Protein AF-A0A2P6V3K9-F1 (afdb_monomer_lite)

Structure (mmCIF, N/CA/C/O backbone):
data_AF-A0A2P6V3K9-F1
#
_entry.id   AF-A0A2P6V3K9-F1
#
loop_
_atom_site.group_PDB
_atom_site.id
_atom_site.type_symbol
_atom_site.label_atom_id
_atom_site.label_alt_id
_atom_site.label_comp_id
_atom_site.label_asym_id
_atom_site.label_entity_id
_atom_site.label_seq_id
_atom_site.pdbx_PDB_ins_code
_atom_site.Cartn_x
_atom_site.Cartn_y
_atom_site.Cartn_z
_atom_site.occupancy
_atom_site.B_iso_or_equiv
_atom_site.auth_seq_id
_atom_site.auth_comp_id
_atom_site.auth_asym_id
_atom_site.auth_atom_id
_atom_site.pdbx_PDB_model_num
ATOM 1 N N . MET A 1 1 ? 4.636 -17.738 9.950 1.00 46.56 1 MET A N 1
ATOM 2 C CA . MET A 1 1 ? 3.431 -16.894 9.805 1.00 46.56 1 MET A CA 1
ATOM 3 C C . MET A 1 1 ? 3.893 -15.614 9.129 1.00 46.56 1 MET A C 1
ATOM 5 O O . MET A 1 1 ? 4.811 -14.999 9.653 1.00 46.56 1 MET A O 1
ATOM 9 N N . HIS A 1 2 ? 3.397 -15.303 7.930 1.00 56.25 2 HIS A N 1
ATOM 10 C CA . HIS A 1 2 ? 3.803 -14.101 7.196 1.00 56.25 2 HIS A CA 1
ATOM 11 C C . HIS A 1 2 ? 3.177 -12.887 7.886 1.00 56.25 2 HIS A C 1
ATOM 13 O O . HIS A 1 2 ? 1.958 -12.844 8.041 1.00 56.25 2 HIS A O 1
ATOM 19 N N . ASP A 1 3 ? 3.992 -11.943 8.347 1.00 71.62 3 ASP A N 1
ATOM 20 C CA . ASP A 1 3 ? 3.478 -10.700 8.912 1.00 71.62 3 ASP A CA 1
ATOM 21 C C . ASP A 1 3 ? 2.987 -9.816 7.756 1.00 71.62 3 ASP A C 1
ATOM 23 O O . ASP A 1 3 ? 3.765 -9.538 6.840 1.00 71.62 3 ASP A O 1
ATOM 27 N N . PRO A 1 4 ? 1.702 -9.431 7.715 1.00 67.69 4 PRO A N 1
ATOM 28 C CA . PRO A 1 4 ? 1.143 -8.734 6.567 1.00 67.69 4 PRO A CA 1
ATOM 29 C C . PRO A 1 4 ? 1.695 -7.316 6.402 1.00 67.69 4 PRO A C 1
ATOM 31 O O . PRO A 1 4 ? 1.508 -6.757 5.324 1.00 67.69 4 PRO A O 1
ATOM 34 N N . LEU A 1 5 ? 2.321 -6.726 7.430 1.00 72.81 5 LEU A N 1
ATOM 35 C CA . LEU A 1 5 ? 2.837 -5.356 7.396 1.00 72.81 5 LEU A CA 1
ATOM 36 C C . LEU A 1 5 ? 4.259 -5.257 6.839 1.00 72.81 5 LEU A C 1
ATOM 38 O O . LEU A 1 5 ? 4.626 -4.204 6.324 1.00 72.81 5 LEU A O 1
ATOM 42 N N . LEU A 1 6 ? 5.055 -6.324 6.909 1.00 78.50 6 LEU A N 1
ATOM 43 C CA . LEU A 1 6 ? 6.432 -6.291 6.415 1.00 78.50 6 LEU A CA 1
ATOM 44 C C . LEU A 1 6 ? 6.480 -6.057 4.904 1.00 78.50 6 LEU A C 1
ATOM 46 O O . LEU A 1 6 ? 5.718 -6.652 4.145 1.00 78.50 6 LEU A O 1
ATOM 50 N N . GLY A 1 7 ? 7.379 -5.170 4.481 1.00 65.44 7 GLY A N 1
ATOM 51 C CA . GLY A 1 7 ? 7.526 -4.737 3.094 1.00 65.44 7 GLY A CA 1
ATOM 52 C C . GLY A 1 7 ? 6.522 -3.668 2.651 1.00 65.44 7 GLY A C 1
ATOM 53 O O . GLY A 1 7 ? 6.633 -3.175 1.532 1.00 65.44 7 GLY A O 1
ATOM 54 N N . ARG A 1 8 ? 5.561 -3.260 3.495 1.00 71.06 8 ARG A N 1
ATOM 55 C CA . ARG A 1 8 ? 4.615 -2.195 3.126 1.00 71.06 8 ARG A CA 1
ATOM 56 C C . ARG A 1 8 ? 5.274 -0.826 3.175 1.00 71.06 8 ARG A C 1
ATOM 58 O O . ARG A 1 8 ? 5.954 -0.498 4.147 1.00 71.06 8 ARG A O 1
ATOM 65 N N . ARG A 1 9 ? 4.985 0.008 2.175 1.00 76.25 9 ARG A N 1
ATOM 66 C CA . ARG A 1 9 ? 5.212 1.453 2.273 1.00 76.25 9 ARG A CA 1
ATOM 67 C C . ARG A 1 9 ? 4.025 2.165 2.902 1.00 76.25 9 ARG A C 1
ATOM 69 O O . ARG A 1 9 ? 2.872 1.866 2.608 1.00 76.25 9 ARG A O 1
ATOM 76 N N . ILE A 1 10 ? 4.329 3.125 3.752 1.00 81.25 10 ILE A N 1
ATOM 77 C CA . ILE A 1 10 ? 3.367 3.988 4.418 1.00 81.25 10 ILE A CA 1
ATOM 78 C C . ILE A 1 10 ? 3.834 5.435 4.295 1.00 81.25 10 ILE A C 1
ATOM 80 O O . ILE A 1 10 ? 4.981 5.705 3.954 1.00 81.25 10 ILE A O 1
ATOM 84 N N . GLU A 1 11 ? 2.946 6.366 4.586 1.00 83.94 11 GLU A N 1
ATOM 85 C CA . GLU A 1 11 ? 3.279 7.752 4.862 1.00 83.94 11 GLU A CA 1
ATOM 86 C C . GLU A 1 11 ? 2.962 8.027 6.328 1.00 83.94 11 GLU A C 1
ATOM 88 O O . GLU A 1 11 ? 1.895 7.642 6.803 1.00 83.94 11 GLU A O 1
ATOM 93 N N . VAL A 1 12 ? 3.856 8.713 7.028 1.00 87.19 12 VAL A N 1
ATOM 94 C CA . VAL A 1 12 ? 3.667 9.133 8.419 1.00 87.19 12 VAL A CA 1
ATOM 95 C C . VAL A 1 12 ? 3.613 10.652 8.466 1.00 87.19 12 VAL A C 1
ATOM 97 O O . VAL A 1 12 ? 4.419 11.329 7.827 1.00 87.19 12 VAL A O 1
ATOM 100 N N . LEU A 1 13 ? 2.632 11.200 9.171 1.00 84.62 13 LEU A N 1
ATOM 101 C CA . LEU A 1 13 ? 2.436 12.632 9.299 1.00 84.62 13 LEU A CA 1
ATOM 102 C C . LEU A 1 13 ? 3.390 13.186 10.352 1.00 84.62 13 LEU A C 1
ATOM 104 O O . LEU A 1 13 ? 3.188 13.009 11.550 1.00 84.62 13 LEU A O 1
ATOM 108 N N . TRP A 1 14 ? 4.405 13.906 9.897 1.00 85.38 14 TRP A N 1
ATOM 109 C CA . TRP A 1 14 ? 5.333 14.618 10.757 1.00 85.38 14 TRP A CA 1
ATOM 110 C C . TRP A 1 14 ? 4.962 16.086 10.855 1.00 85.38 14 TRP A C 1
ATOM 112 O O . TRP A 1 14 ? 4.634 16.742 9.862 1.00 85.38 14 TRP A O 1
ATOM 122 N N . ARG A 1 15 ? 5.070 16.622 12.068 1.00 84.88 15 ARG A N 1
ATOM 123 C CA . ARG A 1 15 ? 5.106 18.061 12.304 1.00 84.88 15 ARG A CA 1
ATOM 124 C C . ARG A 1 15 ? 6.561 18.459 12.493 1.00 84.88 15 ARG A C 1
ATOM 126 O O . ARG A 1 15 ? 7.149 18.168 13.527 1.00 84.88 15 ARG A O 1
ATOM 133 N N . ILE A 1 16 ? 7.115 19.120 11.491 1.00 81.88 16 ILE A N 1
ATOM 134 C CA . ILE A 1 16 ? 8.488 19.612 11.504 1.00 81.88 16 ILE A CA 1
ATOM 135 C C . ILE A 1 16 ? 8.438 21.048 12.003 1.00 81.88 16 ILE A C 1
ATOM 137 O O . ILE A 1 16 ? 7.648 21.848 11.496 1.00 81.88 16 ILE A O 1
ATOM 141 N N . VAL A 1 17 ? 9.240 21.358 13.014 1.00 82.94 17 VAL A N 1
ATOM 142 C CA . VAL A 1 17 ? 9.441 22.724 13.498 1.00 82.94 17 VAL A CA 1
ATOM 143 C C . VAL A 1 17 ? 10.799 23.175 12.992 1.00 82.94 17 VAL A C 1
ATOM 145 O O . VAL A 1 17 ? 11.786 22.472 13.170 1.00 82.94 17 VAL A O 1
ATOM 148 N N . ASP A 1 18 ? 10.821 24.311 12.311 1.00 78.25 18 ASP A N 1
ATOM 149 C CA . ASP A 1 18 ? 12.052 24.963 11.893 1.00 78.25 18 ASP A CA 1
ATOM 150 C C . ASP A 1 18 ? 12.656 25.687 13.106 1.00 78.25 18 ASP A C 1
ATOM 152 O O . ASP A 1 18 ? 11.997 26.532 13.721 1.00 78.25 18 ASP A O 1
ATOM 156 N N . ASP A 1 19 ? 13.880 25.316 13.481 1.00 78.12 19 ASP A N 1
ATOM 157 C CA . ASP A 1 19 ? 14.524 25.803 14.705 1.00 78.12 19 ASP A CA 1
ATOM 158 C C . ASP A 1 19 ? 14.796 27.318 14.668 1.00 78.12 19 ASP A C 1
ATOM 160 O O . ASP A 1 19 ? 14.709 27.988 15.703 1.00 78.12 19 ASP A O 1
ATOM 164 N N . ASP A 1 20 ? 15.045 27.880 13.482 1.00 80.81 20 ASP A N 1
ATOM 165 C CA . ASP A 1 20 ? 15.408 29.288 13.301 1.00 80.81 20 ASP A CA 1
ATOM 166 C C . ASP A 1 20 ? 14.176 30.201 13.281 1.00 80.81 20 ASP A C 1
ATOM 168 O O . ASP A 1 20 ? 14.156 31.280 13.878 1.00 80.81 20 ASP A O 1
ATOM 172 N N . THR A 1 21 ? 13.124 29.776 12.587 1.00 83.62 21 THR A N 1
ATOM 173 C CA . THR A 1 21 ? 11.912 30.575 12.364 1.00 83.62 21 THR A CA 1
ATOM 174 C C . THR A 1 21 ? 10.786 30.241 13.336 1.00 83.62 21 THR A C 1
ATOM 176 O O . THR A 1 21 ? 9.799 30.979 13.399 1.00 83.62 21 THR A O 1
ATOM 179 N N . GLN A 1 22 ? 10.910 29.135 14.082 1.00 85.31 22 GLN A N 1
ATOM 180 C CA . GLN A 1 22 ? 9.878 28.565 14.957 1.00 85.31 22 GLN A CA 1
ATOM 181 C C . GLN A 1 22 ? 8.556 28.265 14.227 1.00 85.31 22 GLN A C 1
ATOM 183 O O . GLN A 1 22 ? 7.509 28.062 14.848 1.00 85.31 22 GLN A O 1
ATOM 188 N N . GLN A 1 23 ? 8.574 28.232 12.892 1.00 80.62 23 GLN A N 1
ATOM 189 C CA . GLN A 1 23 ? 7.414 27.876 12.092 1.00 80.62 23 GLN A CA 1
ATOM 190 C C . GLN A 1 23 ? 7.284 26.359 12.033 1.00 80.62 23 GLN A C 1
ATOM 192 O O . GLN A 1 23 ? 8.262 25.642 11.843 1.00 80.62 23 GLN A O 1
ATOM 197 N N . SER A 1 24 ? 6.055 25.859 12.176 1.00 82.00 24 SER A N 1
ATOM 198 C CA . SER A 1 24 ? 5.789 24.430 12.037 1.00 82.00 24 SER A CA 1
ATOM 199 C C . SER A 1 24 ? 5.098 24.124 10.719 1.00 82.00 24 SER A C 1
ATOM 201 O O . SER A 1 24 ? 4.033 24.680 10.442 1.00 82.00 24 SER A O 1
ATOM 203 N N . VAL A 1 25 ? 5.643 23.179 9.960 1.00 77.94 25 VAL A N 1
ATOM 204 C CA . VAL A 1 25 ? 5.020 22.630 8.755 1.00 77.94 25 VAL A CA 1
ATOM 205 C C . VAL A 1 25 ? 4.651 21.178 9.019 1.00 77.94 25 VAL A C 1
ATOM 207 O O . VAL A 1 25 ? 5.414 20.418 9.606 1.00 77.94 25 VAL A O 1
ATOM 210 N N . THR A 1 26 ? 3.453 20.784 8.593 1.00 77.56 26 THR A N 1
ATOM 211 C CA . THR A 1 26 ? 3.021 19.384 8.666 1.00 77.56 26 THR A CA 1
ATOM 212 C C . THR A 1 26 ? 3.203 18.725 7.302 1.00 77.56 26 THR A C 1
ATOM 214 O O . THR A 1 26 ? 2.802 19.296 6.282 1.00 77.56 26 THR A O 1
ATOM 217 N N . LYS A 1 27 ? 3.822 17.544 7.265 1.00 76.62 27 LYS A N 1
ATOM 218 C CA . LYS A 1 27 ? 4.145 16.818 6.033 1.00 76.62 27 LYS A CA 1
ATOM 219 C C . LYS A 1 27 ? 3.980 15.316 6.203 1.00 76.62 27 LYS A C 1
ATOM 221 O O . LYS A 1 27 ? 4.352 14.751 7.222 1.00 76.62 27 LYS A O 1
ATOM 226 N N . TRP A 1 28 ? 3.460 14.680 5.161 1.00 78.31 28 TRP A N 1
ATOM 227 C CA . TRP A 1 28 ? 3.472 13.230 5.023 1.00 78.31 28 TRP A CA 1
ATOM 228 C C . TRP A 1 28 ? 4.852 12.785 4.536 1.00 78.31 28 TRP A C 1
ATOM 230 O O . TRP A 1 28 ? 5.297 13.222 3.472 1.00 78.31 28 TRP A O 1
ATOM 240 N N . TRP A 1 29 ? 5.522 11.940 5.316 1.00 80.50 29 TRP A N 1
ATOM 241 C CA . TRP A 1 29 ? 6.844 11.401 5.019 1.00 80.50 29 TRP A CA 1
ATOM 242 C C . TRP A 1 29 ? 6.747 9.903 4.731 1.00 80.50 29 TRP A C 1
ATOM 244 O O . TRP A 1 29 ? 6.248 9.135 5.554 1.00 80.50 29 TRP A O 1
ATOM 254 N N . GLY A 1 30 ? 7.197 9.494 3.545 1.00 79.19 30 GLY A N 1
ATOM 255 C CA . GLY A 1 30 ? 7.252 8.093 3.138 1.00 79.19 30 GLY A CA 1
ATOM 256 C C . GLY A 1 30 ? 8.191 7.253 4.009 1.00 79.19 30 GLY A C 1
ATOM 257 O O . GLY A 1 30 ? 9.289 7.683 4.365 1.00 79.19 30 GLY A O 1
ATOM 258 N N . ALA A 1 31 ? 7.752 6.039 4.337 1.00 83.62 31 ALA A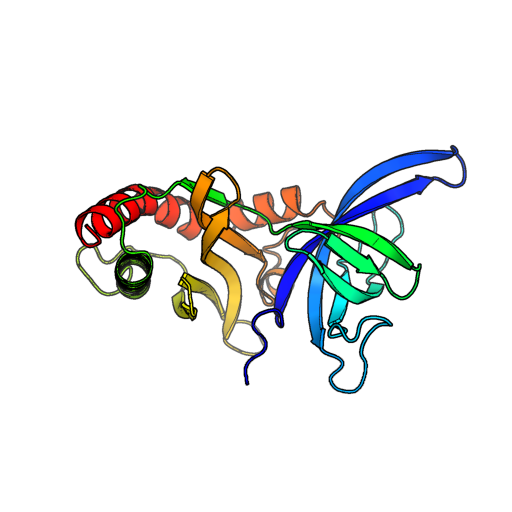 N 1
ATOM 259 C CA . ALA A 1 31 ? 8.523 5.048 5.071 1.00 83.62 31 ALA A CA 1
ATOM 260 C C . ALA A 1 31 ? 8.229 3.625 4.578 1.00 83.62 31 ALA A C 1
ATOM 262 O O . ALA A 1 31 ? 7.123 3.322 4.133 1.00 83.62 31 ALA A O 1
ATOM 263 N N . LEU A 1 32 ? 9.209 2.731 4.695 1.00 79.75 32 LEU A N 1
ATOM 264 C CA . LEU A 1 32 ? 9.078 1.295 4.447 1.00 79.75 32 LEU A CA 1
ATOM 265 C C . LEU A 1 32 ? 9.094 0.535 5.777 1.00 79.75 32 LEU A C 1
ATOM 267 O O . LEU A 1 32 ? 9.994 0.735 6.592 1.00 79.75 32 LEU A O 1
ATOM 271 N N . ILE A 1 33 ? 8.144 -0.375 5.988 1.00 87.81 33 ILE A N 1
ATOM 272 C CA . ILE A 1 33 ? 8.159 -1.296 7.129 1.00 87.81 33 ILE A CA 1
ATOM 273 C C . ILE A 1 33 ? 9.155 -2.416 6.815 1.00 87.81 33 ILE A C 1
ATOM 275 O O . ILE A 1 33 ? 8.825 -3.386 6.131 1.00 87.81 33 ILE A O 1
ATOM 279 N N . ILE A 1 34 ? 10.393 -2.278 7.284 1.00 85.25 34 ILE A N 1
ATOM 280 C CA . ILE A 1 34 ? 11.494 -3.170 6.889 1.00 85.25 34 ILE A CA 1
ATOM 281 C C . ILE A 1 34 ? 11.644 -4.392 7.787 1.00 85.25 34 ILE A C 1
ATOM 283 O O . ILE A 1 34 ? 12.218 -5.393 7.366 1.00 85.25 34 ILE A O 1
ATOM 287 N N . ASN A 1 35 ? 11.170 -4.323 9.031 1.00 90.88 35 ASN A N 1
ATOM 288 C CA . ASN A 1 35 ? 11.316 -5.430 9.964 1.00 90.88 35 ASN A CA 1
ATOM 289 C C . ASN A 1 35 ? 10.281 -5.374 11.091 1.00 90.88 35 ASN A C 1
ATOM 291 O O . ASN A 1 35 ? 9.710 -4.324 11.385 1.00 90.88 35 ASN A O 1
ATOM 295 N N . ARG A 1 36 ? 10.089 -6.514 11.751 1.00 91.75 36 ARG A N 1
ATOM 296 C CA . ARG A 1 36 ? 9.357 -6.649 13.005 1.00 91.75 36 ARG A CA 1
ATOM 297 C C . ARG A 1 36 ? 10.325 -7.152 14.060 1.00 91.75 36 ARG A C 1
ATOM 299 O O . ARG A 1 36 ? 10.991 -8.167 13.866 1.00 91.75 36 ARG A O 1
ATOM 306 N N . ASN A 1 37 ? 10.375 -6.472 15.197 1.00 90.12 37 ASN A N 1
ATOM 307 C CA . ASN A 1 37 ? 11.133 -6.952 16.334 1.00 90.12 37 ASN A CA 1
ATOM 308 C C . ASN A 1 37 ? 10.308 -8.006 17.088 1.00 90.12 37 ASN A C 1
ATOM 310 O O . ASN A 1 37 ? 9.396 -7.687 17.844 1.00 90.12 37 ASN A O 1
ATOM 314 N N . PHE A 1 38 ? 10.605 -9.285 16.854 1.00 85.94 38 PHE A N 1
ATOM 315 C CA . PHE A 1 38 ? 9.863 -10.398 17.456 1.00 85.94 38 PHE A CA 1
ATOM 316 C C . PHE A 1 38 ? 10.138 -10.591 18.950 1.00 85.94 38 PHE A C 1
ATOM 318 O O . PHE A 1 38 ? 9.381 -11.298 19.612 1.00 85.94 3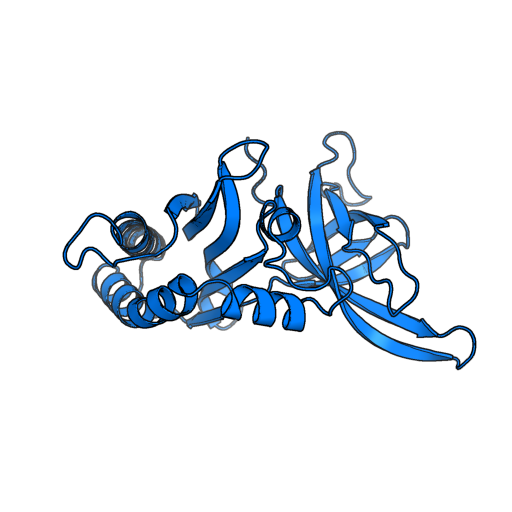8 PHE A O 1
ATOM 325 N N . THR A 1 39 ? 11.205 -9.991 19.482 1.00 87.44 39 THR A N 1
ATOM 326 C CA . THR A 1 39 ? 11.581 -10.106 20.898 1.00 87.44 39 THR A CA 1
ATOM 327 C C . THR A 1 39 ? 11.164 -8.894 21.724 1.00 87.44 39 THR A C 1
ATOM 329 O O . THR A 1 39 ? 11.351 -8.901 22.939 1.00 87.44 39 THR A O 1
ATOM 332 N N . GLN A 1 40 ? 10.587 -7.870 21.092 1.00 90.94 40 GLN A N 1
ATOM 333 C CA . GLN A 1 40 ? 10.198 -6.628 21.743 1.00 90.94 40 GLN A CA 1
ATOM 334 C C . GLN A 1 40 ? 8.716 -6.339 21.523 1.00 90.94 40 GLN A C 1
ATOM 336 O O . GLN A 1 40 ? 8.178 -6.472 20.423 1.00 90.94 40 GLN A O 1
ATOM 341 N N . THR A 1 41 ? 8.076 -5.881 22.589 1.00 93.62 41 THR A N 1
ATOM 342 C CA . THR A 1 41 ? 6.761 -5.252 22.550 1.00 93.62 41 THR A CA 1
ATOM 343 C C . THR A 1 41 ? 6.856 -3.876 23.181 1.00 93.62 41 THR A C 1
ATOM 345 O O . THR A 1 41 ? 7.778 -3.605 23.955 1.00 93.62 41 THR A O 1
ATOM 348 N N . ASP A 1 42 ? 5.895 -3.011 22.888 1.00 91.25 42 ASP A N 1
ATOM 349 C CA . ASP A 1 42 ? 5.734 -1.802 23.686 1.00 91.25 42 ASP A CA 1
ATOM 350 C C . ASP A 1 42 ? 5.130 -2.099 25.071 1.00 91.25 42 ASP A C 1
ATOM 352 O O . ASP A 1 42 ? 4.896 -3.253 25.449 1.00 91.25 42 ASP A O 1
ATOM 356 N N . SER A 1 43 ? 4.869 -1.039 25.839 1.00 89.62 43 SER A N 1
ATOM 357 C CA . SER A 1 43 ? 4.303 -1.110 27.191 1.00 89.62 43 SER A CA 1
ATOM 358 C C . SER A 1 43 ? 2.904 -1.732 27.265 1.00 89.62 43 SER A C 1
ATOM 360 O O . SER A 1 43 ? 2.473 -2.112 28.352 1.00 89.62 43 SER A O 1
ATOM 362 N N . PHE A 1 44 ? 2.206 -1.871 26.136 1.00 91.00 44 PHE A N 1
ATOM 363 C CA . PHE A 1 44 ? 0.884 -2.489 26.036 1.00 91.00 44 PHE A CA 1
ATOM 364 C C . PHE A 1 44 ? 0.938 -3.888 25.407 1.00 91.00 44 PHE A C 1
ATOM 366 O O . PHE A 1 44 ? -0.104 -4.478 25.124 1.00 91.00 44 PHE A O 1
ATOM 373 N N . GLY A 1 45 ? 2.137 -4.436 25.180 1.00 91.00 45 GLY A N 1
ATOM 374 C CA . GLY A 1 45 ? 2.314 -5.748 24.561 1.00 91.00 45 GLY A CA 1
ATOM 375 C C . GLY A 1 45 ? 2.109 -5.748 23.043 1.00 91.00 45 GLY A C 1
ATOM 376 O O . GLY A 1 45 ? 1.999 -6.820 22.445 1.00 91.00 45 GLY A O 1
ATOM 377 N N . ARG A 1 46 ? 2.047 -4.575 22.395 1.00 93.38 46 ARG A N 1
ATOM 378 C CA . ARG A 1 46 ? 1.870 -4.477 20.940 1.00 93.38 46 ARG A CA 1
ATOM 379 C C . ARG A 1 46 ? 3.190 -4.790 20.224 1.00 93.38 46 ARG A C 1
ATOM 381 O O . ARG A 1 46 ? 4.256 -4.475 20.759 1.00 93.38 46 ARG A O 1
ATOM 388 N N . PRO A 1 47 ? 3.155 -5.412 19.029 1.00 94.19 47 PRO A N 1
ATOM 389 C CA . PRO A 1 47 ? 4.370 -5.706 18.278 1.00 94.19 47 PRO A CA 1
ATOM 390 C C . PRO A 1 47 ? 5.112 -4.437 17.853 1.00 94.19 47 PRO A C 1
ATOM 392 O O . PRO A 1 47 ? 4.486 -3.485 17.385 1.00 94.19 47 PRO A O 1
ATOM 395 N N . VAL A 1 48 ? 6.443 -4.478 17.935 1.00 95.94 48 VAL A N 1
ATOM 396 C CA . VAL A 1 48 ? 7.317 -3.393 17.476 1.00 95.94 48 VAL A CA 1
ATOM 397 C C . VAL A 1 48 ? 7.776 -3.641 16.042 1.00 95.94 48 VAL A C 1
ATOM 399 O O . VAL A 1 48 ? 8.237 -4.732 15.702 1.00 95.94 48 VAL A O 1
ATOM 402 N N . TYR A 1 49 ? 7.693 -2.612 15.208 1.00 95.88 49 TYR A N 1
ATOM 403 C CA . TYR A 1 49 ? 8.156 -2.602 13.823 1.00 95.88 49 TYR A CA 1
ATOM 404 C C . TYR A 1 49 ? 9.279 -1.591 13.641 1.00 95.88 49 TYR A C 1
ATOM 406 O O . TYR A 1 49 ? 9.385 -0.630 14.395 1.00 95.88 49 TYR A O 1
ATOM 414 N N . ILE A 1 50 ? 10.105 -1.803 12.622 1.00 95.19 50 ILE A N 1
ATOM 415 C CA . ILE A 1 50 ? 11.133 -0.855 12.203 1.00 95.19 50 ILE A CA 1
ATOM 416 C C . ILE A 1 50 ? 10.667 -0.213 10.902 1.00 95.19 50 ILE A C 1
ATOM 418 O O . ILE A 1 50 ? 10.506 -0.895 9.885 1.00 95.19 50 ILE A O 1
ATOM 422 N N . LEU A 1 51 ? 10.456 1.098 10.955 1.00 93.75 51 LEU A N 1
ATOM 423 C CA . LEU A 1 51 ? 10.265 1.932 9.781 1.00 93.75 51 LEU A CA 1
ATOM 424 C C . LEU A 1 51 ? 11.619 2.416 9.291 1.00 93.75 51 LEU A C 1
ATOM 426 O O . LEU A 1 51 ? 12.446 2.833 10.094 1.00 93.75 51 LEU A O 1
ATOM 430 N N . LYS A 1 52 ? 11.815 2.394 7.978 1.00 87.88 52 LYS A N 1
ATOM 431 C CA . LYS A 1 52 ? 12.889 3.110 7.298 1.00 87.88 52 LYS A CA 1
ATOM 432 C C . LYS A 1 52 ? 12.272 4.267 6.524 1.00 87.88 52 LYS A C 1
ATOM 434 O O . LYS A 1 52 ? 11.588 4.020 5.531 1.00 87.88 52 LYS A O 1
ATOM 439 N N . TYR A 1 53 ? 12.500 5.492 6.979 1.00 84.50 53 TYR A N 1
ATOM 440 C CA . TYR A 1 53 ? 12.056 6.700 6.293 1.00 84.50 53 TYR A CA 1
ATOM 441 C C . TYR A 1 53 ? 12.876 6.941 5.028 1.00 84.50 53 TYR A C 1
ATOM 443 O O . TYR A 1 53 ? 14.074 6.644 4.961 1.00 84.50 53 TYR A O 1
ATOM 451 N N . ASP A 1 54 ? 12.208 7.466 4.005 1.00 74.31 54 ASP A N 1
ATOM 452 C CA . ASP A 1 54 ? 12.879 7.963 2.811 1.00 74.31 54 ASP A CA 1
ATOM 453 C C . ASP A 1 54 ? 13.783 9.151 3.175 1.00 74.31 54 ASP A C 1
ATOM 455 O O . ASP A 1 54 ? 13.445 9.940 4.048 1.00 74.31 54 ASP A O 1
ATOM 459 N N . ALA A 1 55 ? 14.924 9.321 2.51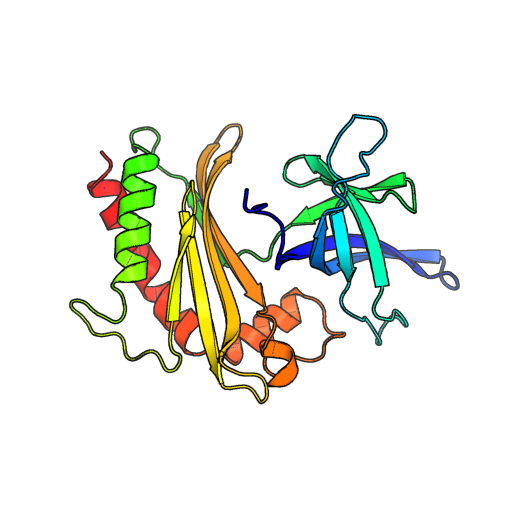0 1.00 73.25 55 ALA A N 1
ATOM 460 C CA . ALA A 1 55 ? 15.720 10.530 2.712 1.00 73.25 55 ALA A CA 1
ATOM 461 C C . ALA A 1 55 ? 14.947 11.771 2.236 1.00 73.25 55 ALA A C 1
ATOM 463 O O . ALA A 1 55 ? 14.283 11.705 1.204 1.00 73.25 55 ALA A O 1
ATOM 464 N N . TRP A 1 56 ? 15.096 12.906 2.925 1.00 68.62 56 TRP A N 1
ATOM 465 C CA . TRP A 1 56 ? 14.580 14.210 2.493 1.00 68.62 56 TRP A CA 1
ATOM 466 C C . TRP A 1 56 ? 15.656 15.320 2.479 1.00 68.62 56 TRP A C 1
ATOM 468 O O . TRP A 1 56 ? 15.593 16.271 3.265 1.00 68.62 56 TRP A O 1
ATOM 478 N N . PRO A 1 57 ? 16.635 15.234 1.558 1.00 65.19 57 PRO A N 1
ATOM 479 C CA . PRO A 1 57 ? 17.663 16.240 1.309 1.00 65.19 57 PRO A CA 1
ATOM 480 C C . PRO A 1 57 ? 17.216 17.705 1.295 1.00 65.19 57 PRO A C 1
ATOM 482 O O . PRO A 1 57 ? 17.915 18.526 1.881 1.00 65.19 57 PRO A O 1
ATOM 485 N N . GLU A 1 58 ? 16.072 18.049 0.687 1.00 64.56 58 GLU A N 1
ATOM 486 C CA . GLU A 1 58 ? 15.574 19.441 0.648 1.00 64.56 58 GLU A CA 1
ATOM 487 C C . GLU A 1 58 ? 15.368 20.048 2.047 1.00 64.56 58 GLU A C 1
ATOM 489 O O . GLU A 1 58 ? 15.495 21.257 2.220 1.00 64.56 58 GLU A O 1
ATOM 494 N N . MET A 1 59 ? 15.070 19.208 3.041 1.00 64.12 59 MET A N 1
ATOM 495 C CA . MET A 1 59 ? 14.863 19.590 4.441 1.00 64.12 59 MET A CA 1
ATOM 496 C C . MET A 1 59 ? 16.047 19.169 5.332 1.00 64.12 59 MET A C 1
ATOM 498 O O . MET A 1 59 ? 15.959 19.232 6.553 1.00 64.12 59 MET A O 1
ATOM 502 N N . GLY A 1 60 ? 17.154 18.712 4.735 1.00 72.81 60 GLY A N 1
ATOM 503 C CA . GLY A 1 60 ? 18.357 18.284 5.451 1.00 72.81 60 GLY A CA 1
ATOM 504 C C . GLY A 1 60 ? 18.256 16.922 6.146 1.00 72.81 60 GLY A C 1
ATOM 505 O O . GLY A 1 60 ? 19.170 16.559 6.885 1.00 72.81 60 GLY A O 1
ATOM 506 N N . PHE A 1 61 ? 17.193 16.145 5.912 1.00 73.00 61 PHE A N 1
ATOM 507 C CA . PHE A 1 61 ? 17.014 14.839 6.552 1.00 73.00 61 PHE A CA 1
ATOM 508 C C . PHE A 1 61 ? 17.586 13.700 5.695 1.00 73.00 61 PHE A C 1
ATOM 510 O O . PHE A 1 61 ? 17.291 13.580 4.505 1.00 73.00 61 PHE A O 1
ATOM 517 N N . GLY A 1 62 ? 18.407 12.841 6.302 1.00 72.69 62 GLY A N 1
ATOM 518 C CA . GLY A 1 62 ? 18.908 11.611 5.679 1.00 72.69 62 GLY A CA 1
ATOM 519 C C . GLY A 1 62 ? 17.889 10.467 5.709 1.00 72.69 62 GLY A C 1
ATOM 520 O O . GLY A 1 62 ? 16.745 10.654 6.113 1.00 72.69 62 GLY A O 1
ATOM 521 N N . GLU A 1 63 ? 18.310 9.269 5.289 1.00 73.88 63 GLU A N 1
ATOM 522 C CA . GLU A 1 63 ? 17.555 8.057 5.633 1.00 73.88 63 GLU A CA 1
ATOM 523 C C . GLU A 1 63 ? 17.586 7.890 7.156 1.00 73.88 63 GLU A C 1
ATOM 525 O O . GLU A 1 63 ? 18.662 7.940 7.755 1.00 73.88 63 GLU A O 1
ATOM 530 N N . ASP A 1 64 ? 16.424 7.667 7.761 1.00 85.81 64 ASP A N 1
ATOM 531 C CA . ASP A 1 64 ? 16.302 7.465 9.203 1.00 85.81 64 ASP A CA 1
ATOM 532 C C . ASP A 1 64 ? 15.489 6.205 9.507 1.00 85.81 64 ASP A C 1
ATOM 534 O O . ASP A 1 64 ? 14.725 5.711 8.668 1.00 85.81 64 ASP A O 1
ATOM 538 N N . MET A 1 65 ? 15.677 5.647 10.698 1.00 92.81 65 MET A N 1
ATOM 539 C CA . MET A 1 65 ? 14.935 4.489 11.168 1.00 92.81 65 MET A CA 1
ATOM 540 C C . MET A 1 65 ? 14.264 4.776 12.501 1.00 92.81 65 MET A C 1
ATOM 542 O O . MET A 1 65 ? 14.911 5.194 13.456 1.00 92.81 65 MET A O 1
ATOM 546 N N . SER A 1 66 ? 12.987 4.421 12.603 1.00 94.25 66 SER A N 1
ATOM 547 C CA . SER A 1 66 ? 12.250 4.515 13.863 1.00 94.25 66 SER A CA 1
ATOM 548 C C . SER A 1 66 ? 11.641 3.178 14.230 1.00 94.25 66 SER A C 1
ATOM 550 O O . SER A 1 66 ? 11.144 2.434 13.379 1.00 94.25 66 SER A O 1
ATOM 552 N N . GLN A 1 67 ? 11.667 2.878 15.524 1.00 96.12 67 GLN A N 1
ATOM 553 C CA . GLN A 1 67 ? 10.903 1.771 16.073 1.00 96.12 67 GLN A CA 1
ATOM 554 C C . GLN A 1 67 ? 9.507 2.269 16.405 1.00 96.12 67 GLN A C 1
ATOM 556 O O . GLN A 1 67 ? 9.358 3.238 17.143 1.00 96.12 67 GLN A O 1
ATOM 561 N N . VAL A 1 68 ? 8.488 1.604 15.877 1.00 96.50 68 VAL A N 1
ATOM 562 C CA . VAL A 1 68 ? 7.098 2.018 16.053 1.00 96.50 68 VAL A CA 1
ATOM 563 C C . VAL A 1 68 ? 6.227 0.869 16.524 1.00 96.50 68 VAL A C 1
ATOM 565 O O . VAL A 1 68 ? 6.517 -0.297 16.261 1.00 96.50 68 VAL A O 1
ATOM 568 N N . SER A 1 69 ? 5.120 1.194 17.181 1.00 96.00 69 SER A N 1
ATOM 569 C CA . SER A 1 69 ? 4.025 0.252 17.432 1.00 96.00 69 SER A CA 1
ATOM 570 C C . SER A 1 69 ? 2.736 0.786 16.825 1.00 96.00 69 SER A C 1
ATOM 572 O O . SER A 1 69 ? 2.381 1.940 17.039 1.00 96.00 69 SER A O 1
ATOM 574 N N . PHE A 1 70 ? 2.015 -0.043 16.071 1.00 91.00 70 PHE A N 1
ATOM 575 C CA . PHE A 1 70 ? 0.721 0.350 15.512 1.00 91.00 70 PHE A CA 1
ATOM 576 C C . PHE A 1 70 ? -0.330 0.358 16.626 1.00 91.00 70 PHE A C 1
ATOM 578 O O . PHE A 1 70 ? -0.634 -0.679 17.218 1.00 91.00 70 PHE A O 1
ATOM 585 N N . VAL A 1 71 ? -0.851 1.547 16.930 1.00 87.44 71 VAL A N 1
ATOM 586 C CA . VAL A 1 71 ? -1.827 1.791 18.002 1.00 87.44 71 VAL A CA 1
ATOM 587 C C . VAL A 1 71 ? -3.238 1.512 17.503 1.00 87.44 71 VAL A C 1
ATOM 589 O O . VAL A 1 71 ? -4.033 0.877 18.193 1.00 87.44 71 VAL A O 1
ATOM 592 N N . SER A 1 72 ? -3.542 1.983 16.294 1.00 77.38 72 SER A N 1
ATOM 593 C CA . SER A 1 72 ? -4.821 1.788 15.614 1.00 77.38 72 SER A CA 1
ATOM 594 C C . SER A 1 72 ? -4.622 1.760 14.094 1.00 77.38 72 SER A C 1
ATOM 596 O O . SER A 1 72 ? -3.490 1.802 13.608 1.00 77.38 72 SER A O 1
ATOM 598 N N . GLN A 1 73 ? -5.720 1.696 13.331 1.00 73.12 73 GLN A N 1
ATOM 599 C CA . GLN A 1 73 ? -5.679 1.617 11.866 1.00 73.12 73 GLN A CA 1
ATOM 600 C C . GLN A 1 73 ? -4.859 2.745 11.225 1.00 73.12 73 GLN A C 1
ATOM 602 O O . GLN A 1 73 ? -4.168 2.478 10.252 1.00 73.12 73 GLN A O 1
ATOM 607 N N . ASN A 1 74 ? -4.894 3.957 11.789 1.00 77.62 74 ASN A N 1
ATOM 608 C CA . ASN A 1 74 ? -4.224 5.135 11.224 1.00 77.62 74 ASN A CA 1
ATOM 609 C C . ASN A 1 74 ? -3.295 5.828 12.228 1.00 77.62 74 ASN A C 1
ATOM 611 O O . ASN A 1 74 ? -2.846 6.935 11.963 1.00 77.62 74 ASN A O 1
ATOM 615 N N . VAL A 1 75 ? -3.007 5.204 13.375 1.00 83.00 75 VAL A N 1
ATOM 616 C CA . VAL A 1 75 ? -2.127 5.782 14.402 1.00 83.00 75 VAL A CA 1
ATOM 617 C C . VAL A 1 75 ? -1.009 4.808 14.727 1.00 83.00 75 VAL A C 1
ATOM 619 O O . VAL A 1 75 ? -1.258 3.627 14.992 1.00 83.00 75 VAL A O 1
ATOM 622 N N . LEU A 1 76 ? 0.221 5.309 14.733 1.00 94.19 76 LEU A N 1
ATOM 623 C CA . LEU A 1 76 ? 1.390 4.612 15.251 1.00 94.19 76 LEU A CA 1
ATOM 624 C C . LEU A 1 76 ? 2.013 5.409 16.396 1.00 94.19 76 LEU A C 1
ATOM 626 O O . LEU A 1 76 ? 1.878 6.623 16.458 1.00 94.19 76 LEU A O 1
ATOM 630 N N . LEU A 1 77 ? 2.680 4.713 17.307 1.00 94.56 77 LEU A N 1
ATOM 631 C CA . LEU A 1 77 ? 3.487 5.290 18.372 1.00 94.56 77 LEU A CA 1
ATOM 632 C C . LEU A 1 77 ? 4.950 5.154 17.969 1.00 94.56 77 LEU A C 1
ATOM 634 O O . LEU A 1 77 ? 5.423 4.026 17.818 1.00 94.56 77 LEU A O 1
ATOM 638 N N . ASP A 1 78 ? 5.658 6.267 17.819 1.00 94.69 78 ASP A N 1
ATOM 639 C CA . ASP A 1 78 ? 7.114 6.270 17.727 1.00 94.69 78 ASP A CA 1
ATOM 640 C C . ASP A 1 78 ? 7.707 6.025 19.118 1.00 94.69 78 ASP A C 1
ATOM 642 O O . ASP A 1 78 ? 7.478 6.780 20.062 1.00 94.69 78 ASP A O 1
ATOM 646 N N . LEU A 1 79 ? 8.458 4.936 19.261 1.00 94.75 79 LEU A N 1
ATOM 647 C CA . LEU A 1 79 ? 9.037 4.515 20.533 1.00 94.75 79 LEU A CA 1
ATOM 648 C C . LEU A 1 79 ? 10.296 5.303 20.902 1.00 94.75 79 LEU A C 1
ATOM 650 O O . LEU A 1 79 ? 10.682 5.292 22.069 1.00 94.75 79 LEU A O 1
ATOM 654 N N . GLY A 1 80 ? 10.939 5.969 19.939 1.00 92.12 80 GLY A N 1
ATOM 655 C CA . GLY A 1 80 ? 12.086 6.835 20.206 1.00 92.12 80 GLY A CA 1
ATOM 656 C C . GLY A 1 80 ? 11.667 8.147 20.866 1.00 92.12 80 GLY A C 1
ATOM 657 O O . GLY A 1 80 ? 12.314 8.603 21.806 1.00 92.12 80 GLY A O 1
ATOM 658 N N . THR A 1 81 ? 10.560 8.728 20.399 1.00 91.12 81 THR A N 1
ATOM 659 C CA . THR A 1 81 ? 10.057 10.036 20.855 1.00 91.12 81 THR A CA 1
ATOM 660 C C . THR A 1 81 ? 8.879 9.938 21.827 1.00 91.12 81 THR A C 1
ATOM 662 O O . THR A 1 81 ? 8.598 10.890 22.553 1.00 91.12 81 THR A O 1
ATOM 665 N N . GLY A 1 82 ? 8.180 8.800 21.864 1.00 91.88 82 GLY A N 1
ATOM 666 C CA . GLY A 1 82 ? 6.931 8.621 22.608 1.00 91.88 82 GLY A CA 1
ATOM 667 C C . GLY A 1 82 ? 5.724 9.308 21.961 1.00 91.88 82 GLY A C 1
ATOM 668 O O . GLY A 1 82 ? 4.674 9.406 22.595 1.00 91.88 82 GLY A O 1
ATOM 669 N N . GLN A 1 83 ? 5.860 9.804 20.729 1.00 92.56 83 GLN A N 1
ATOM 670 C CA . GLN A 1 83 ? 4.816 10.547 20.034 1.00 92.56 83 GLN A CA 1
ATOM 671 C C . GLN A 1 83 ? 3.876 9.615 19.259 1.00 92.56 83 GLN A C 1
ATOM 673 O O . GLN A 1 83 ? 4.319 8.712 18.548 1.00 92.56 83 GLN A O 1
ATOM 678 N N . GLU A 1 84 ? 2.569 9.870 19.346 1.00 91.62 84 GLU A N 1
ATOM 679 C CA . GLU A 1 84 ? 1.598 9.285 18.420 1.00 91.62 84 GLU A CA 1
ATOM 680 C C . GLU A 1 84 ? 1.572 10.081 17.109 1.00 91.62 84 GLU A C 1
ATOM 682 O O . GLU A 1 84 ? 1.459 11.310 17.110 1.00 91.62 84 GLU A O 1
ATOM 687 N N . LEU A 1 85 ? 1.692 9.370 15.992 1.00 89.94 85 LEU A N 1
ATOM 688 C CA . LEU A 1 85 ? 1.734 9.917 14.643 1.00 89.94 85 LEU A CA 1
ATOM 689 C C . LEU A 1 85 ? 0.614 9.302 13.807 1.00 89.94 85 LEU A C 1
ATOM 691 O O . LEU A 1 85 ? 0.384 8.086 13.846 1.00 89.94 85 LEU A O 1
ATOM 695 N N . ASP A 1 86 ? -0.047 10.140 13.012 1.00 83.06 86 ASP A N 1
ATOM 696 C CA . ASP A 1 86 ? -0.961 9.653 11.988 1.00 83.06 86 ASP A CA 1
ATOM 697 C C . ASP A 1 86 ? -0.158 8.971 10.881 1.00 83.06 86 ASP A C 1
ATOM 699 O O . ASP A 1 86 ? 0.885 9.465 10.450 1.00 83.06 86 ASP A O 1
ATOM 703 N N . TRP A 1 87 ? -0.655 7.851 10.376 1.00 86.06 87 TRP A N 1
ATOM 704 C CA . TRP A 1 87 ? -0.088 7.199 9.207 1.00 86.06 87 TRP A CA 1
ATOM 705 C C . TRP A 1 87 ? -1.177 6.833 8.208 1.00 86.06 87 TRP A C 1
ATOM 707 O O . TRP A 1 87 ? -2.346 6.635 8.546 1.00 86.06 87 TRP A O 1
ATOM 717 N N . ARG A 1 88 ? -0.783 6.751 6.943 1.00 77.25 88 ARG A N 1
ATOM 718 C CA . ARG A 1 88 ? -1.645 6.317 5.850 1.00 77.25 88 ARG A CA 1
ATOM 719 C C . ARG A 1 88 ? -0.840 5.550 4.818 1.00 77.25 88 ARG A C 1
ATOM 721 O O . ARG A 1 88 ? 0.372 5.404 4.911 1.00 77.25 88 ARG A O 1
ATOM 728 N N . VAL A 1 89 ? -1.534 5.081 3.800 1.00 75.62 89 VAL A N 1
ATOM 729 C CA . VAL A 1 89 ? -0.924 4.550 2.588 1.00 75.62 89 VAL A CA 1
ATOM 730 C C . VAL A 1 89 ? -1.408 5.404 1.420 1.00 75.62 89 VAL A C 1
ATOM 732 O O . VAL A 1 89 ? -2.585 5.782 1.432 1.00 75.62 89 VAL A O 1
ATOM 735 N N . PRO A 1 90 ? -0.576 5.675 0.400 1.00 72.94 90 PRO A N 1
ATOM 736 C CA . PRO A 1 90 ? -1.053 6.346 -0.797 1.00 72.94 90 PRO A CA 1
ATOM 737 C C . PRO A 1 90 ? -2.222 5.581 -1.442 1.00 72.94 90 PRO A C 1
ATOM 739 O O . PRO A 1 90 ? -2.161 4.371 -1.681 1.00 72.94 90 PRO A O 1
ATOM 742 N N . GLN A 1 91 ? -3.322 6.292 -1.688 1.00 76.62 91 GLN A N 1
ATOM 743 C CA . GLN A 1 91 ? -4.597 5.713 -2.109 1.00 76.62 91 GLN A CA 1
ATOM 744 C C . GLN A 1 91 ? -4.958 6.181 -3.520 1.00 76.62 91 GLN A C 1
ATOM 746 O O . GLN A 1 91 ? -5.029 7.380 -3.774 1.00 76.62 91 GLN A O 1
ATOM 751 N N . LEU A 1 92 ? -5.238 5.235 -4.420 1.00 83.06 92 LEU A N 1
ATOM 752 C CA . LEU A 1 92 ? -5.709 5.517 -5.779 1.00 83.06 92 LEU A CA 1
ATOM 753 C C . LEU A 1 92 ? -7.232 5.619 -5.855 1.00 83.06 92 LEU A C 1
ATOM 755 O O . LEU A 1 92 ? -7.755 6.425 -6.618 1.00 83.06 92 LEU A O 1
ATOM 759 N N . ALA A 1 93 ? -7.953 4.786 -5.101 1.00 86.62 93 ALA A N 1
ATOM 760 C CA . ALA A 1 93 ? -9.413 4.777 -5.114 1.00 86.62 93 ALA A CA 1
ATOM 761 C C . ALA A 1 93 ? -10.009 4.134 -3.858 1.00 86.62 93 ALA A C 1
ATOM 763 O O . ALA A 1 93 ? -9.365 3.329 -3.183 1.00 86.62 93 ALA A O 1
ATOM 764 N N . THR A 1 94 ? -11.277 4.451 -3.598 1.00 91.06 94 THR A N 1
ATOM 765 C CA . THR A 1 94 ? -12.143 3.726 -2.663 1.00 91.06 94 THR A CA 1
ATOM 766 C C . THR A 1 94 ? -13.512 3.464 -3.274 1.00 91.06 94 THR A C 1
ATOM 768 O O . THR A 1 94 ? -14.007 4.250 -4.083 1.00 91.06 94 THR A O 1
ATOM 771 N N . ALA A 1 95 ? -14.150 2.368 -2.867 1.00 93.44 95 ALA A N 1
ATOM 772 C CA . ALA A 1 95 ? -15.538 2.080 -3.204 1.00 93.44 95 ALA A CA 1
ATOM 773 C C . ALA A 1 95 ? -16.266 1.480 -1.999 1.00 93.44 95 ALA A C 1
ATOM 775 O O . ALA A 1 95 ? -15.887 0.425 -1.496 1.00 93.44 95 ALA A O 1
ATOM 776 N N . LYS A 1 96 ? -17.337 2.141 -1.548 1.00 95.12 96 LYS A N 1
ATOM 777 C CA . LYS A 1 96 ? -18.243 1.570 -0.548 1.00 95.12 96 LYS A CA 1
ATOM 778 C C . LYS A 1 96 ? -18.948 0.352 -1.144 1.00 95.12 96 LYS A C 1
ATOM 780 O O . LYS A 1 96 ? -19.553 0.465 -2.213 1.00 95.12 96 LYS A O 1
ATOM 785 N N . LEU A 1 97 ? -18.903 -0.777 -0.443 1.00 96.00 97 LEU A N 1
ATOM 786 C CA . LEU A 1 97 ? -19.651 -1.962 -0.837 1.00 96.00 97 LEU A CA 1
ATOM 787 C C . LEU A 1 97 ? -21.112 -1.847 -0.365 1.00 96.00 97 LEU A C 1
ATOM 789 O O . LEU A 1 97 ? -21.382 -1.305 0.713 1.00 96.00 97 LEU A O 1
ATOM 793 N N . PRO A 1 98 ? -22.082 -2.306 -1.173 1.00 96.00 98 PRO A N 1
ATOM 794 C CA . PRO A 1 98 ? -23.456 -2.481 -0.716 1.00 96.00 98 PRO A CA 1
ATOM 795 C C . PRO A 1 98 ? -23.530 -3.409 0.505 1.00 96.00 98 PRO A C 1
ATOM 797 O O . PRO A 1 98 ? -22.768 -4.364 0.603 1.00 96.00 98 PRO A O 1
ATOM 800 N N . ALA A 1 99 ? -24.459 -3.142 1.426 1.00 94.00 99 ALA A N 1
ATOM 801 C CA . ALA A 1 99 ? -24.571 -3.894 2.682 1.00 94.00 99 ALA A CA 1
ATOM 802 C C . ALA A 1 99 ? -25.017 -5.359 2.500 1.00 94.00 99 ALA A C 1
ATOM 804 O O . ALA A 1 99 ? -24.889 -6.152 3.425 1.00 94.00 99 ALA A O 1
ATOM 805 N N . ASP A 1 100 ? -25.568 -5.695 1.332 1.00 95.69 100 ASP A N 1
ATOM 806 C CA . ASP A 1 100 ? -26.019 -7.031 0.942 1.00 95.69 100 ASP A CA 1
ATOM 807 C C . ASP A 1 100 ? -24.925 -7.875 0.266 1.00 95.69 100 ASP A C 1
ATOM 809 O O . ASP A 1 100 ? -25.188 -9.013 -0.104 1.00 95.69 100 ASP A O 1
ATOM 813 N N . VAL A 1 101 ? -23.716 -7.334 0.078 1.00 96.44 101 VAL A N 1
ATOM 814 C CA . VAL A 1 101 ? -22.604 -8.056 -0.554 1.00 96.44 101 VAL A CA 1
ATOM 815 C C . VAL A 1 101 ? -21.901 -8.973 0.446 1.00 96.44 101 VAL A C 1
ATOM 817 O O . VAL A 1 101 ? -21.457 -8.528 1.501 1.00 96.44 101 VAL A O 1
ATOM 820 N N . ASP A 1 102 ? -21.716 -10.239 0.069 1.00 96.19 102 ASP A N 1
ATOM 821 C CA . ASP A 1 102 ? -20.812 -11.159 0.757 1.00 96.19 102 ASP A CA 1
ATOM 822 C C . ASP A 1 102 ? -19.349 -10.795 0.455 1.00 96.19 102 ASP A C 1
ATOM 824 O O . ASP A 1 102 ? -18.834 -11.001 -0.650 1.00 96.19 102 ASP A O 1
ATOM 828 N N . SER A 1 103 ? -18.660 -10.237 1.449 1.00 93.56 103 SER A N 1
ATOM 829 C CA . SER A 1 103 ? -17.301 -9.706 1.288 1.00 93.56 103 SER A CA 1
ATOM 830 C C . SER A 1 103 ? -16.263 -10.765 0.919 1.00 93.56 103 SER A C 1
ATOM 832 O O . SER A 1 103 ? -15.286 -10.444 0.235 1.00 93.56 103 SER A O 1
ATOM 834 N N . ALA A 1 104 ? -16.464 -12.029 1.307 1.00 93.88 104 ALA A N 1
ATOM 835 C CA . ALA A 1 104 ? -15.571 -13.124 0.932 1.00 93.88 104 ALA A CA 1
ATOM 836 C C . ALA A 1 104 ? -15.692 -13.451 -0.566 1.00 93.88 104 ALA A C 1
ATOM 838 O O . ALA A 1 104 ? -14.684 -13.502 -1.274 1.00 93.88 104 ALA A O 1
ATOM 839 N N . THR A 1 105 ? -16.919 -13.580 -1.068 1.00 97.12 105 THR A N 1
ATOM 840 C CA . THR A 1 105 ? -17.215 -13.809 -2.488 1.00 97.12 105 THR A CA 1
ATOM 841 C C . THR A 1 105 ? -16.769 -12.624 -3.340 1.00 97.12 105 THR A C 1
ATOM 843 O O . THR A 1 105 ? -16.166 -12.812 -4.399 1.00 97.12 105 THR A O 1
ATOM 846 N N . PHE A 1 106 ? -16.955 -11.396 -2.846 1.00 97.69 106 PHE A N 1
ATOM 847 C CA . PHE A 1 106 ? -16.484 -10.194 -3.531 1.00 97.69 106 PHE A CA 1
ATOM 848 C C . PHE A 1 106 ? -14.962 -10.178 -3.655 1.00 97.69 106 PHE A C 1
ATOM 850 O O . PHE A 1 106 ? -14.426 -9.917 -4.737 1.00 97.69 106 PHE A O 1
ATOM 857 N N . THR A 1 107 ? -14.272 -10.486 -2.554 1.00 96.25 107 THR A N 1
ATOM 858 C CA . THR A 1 107 ? -12.809 -10.570 -2.490 1.00 96.25 107 THR A CA 1
ATOM 859 C C . THR A 1 107 ? -12.272 -11.625 -3.456 1.00 96.25 107 THR A C 1
ATOM 861 O O . THR A 1 107 ? -11.312 -11.367 -4.184 1.00 96.25 107 THR A O 1
ATOM 864 N N . GLU A 1 108 ? -12.920 -12.789 -3.524 1.00 96.06 108 GLU A N 1
ATOM 865 C CA . GLU A 1 108 ? -12.581 -13.834 -4.489 1.00 96.06 108 GLU A CA 1
ATOM 866 C C . GLU A 1 108 ? -12.741 -13.332 -5.926 1.00 96.06 108 GLU A C 1
ATOM 868 O O . GLU A 1 108 ? -11.813 -13.415 -6.730 1.00 96.06 108 GLU A O 1
ATOM 873 N N . ALA A 1 109 ? -13.904 -12.765 -6.250 1.00 96.19 109 ALA A N 1
ATOM 874 C CA . ALA A 1 109 ? -14.222 -12.326 -7.601 1.00 96.19 109 ALA A CA 1
ATOM 875 C C . ALA A 1 109 ? -13.271 -11.227 -8.097 1.00 96.19 109 ALA A C 1
ATOM 877 O O . ALA A 1 109 ? -12.829 -11.262 -9.249 1.00 96.19 109 ALA A O 1
ATOM 878 N N . ILE A 1 110 ? -12.921 -10.258 -7.241 1.00 95.62 110 ILE A N 1
ATOM 879 C CA . ILE A 1 110 ? -11.988 -9.191 -7.620 1.00 95.62 110 ILE A CA 1
ATOM 880 C C . ILE A 1 110 ? -10.545 -9.704 -7.752 1.00 95.62 110 ILE A C 1
ATOM 882 O O . ILE A 1 110 ? -9.842 -9.278 -8.667 1.00 95.62 110 ILE A O 1
ATOM 886 N N . TYR A 1 111 ? -10.115 -10.669 -6.928 1.00 95.06 111 TYR A N 1
ATOM 887 C CA . TYR A 1 111 ? -8.827 -11.345 -7.116 1.00 95.06 111 TYR A CA 1
ATOM 888 C C . TYR A 1 111 ? -8.775 -12.099 -8.450 1.00 95.06 111 TYR A C 1
ATOM 890 O O . TYR A 1 111 ? -7.801 -11.965 -9.189 1.00 95.06 111 TYR A O 1
ATOM 898 N N . GLN A 1 112 ? -9.823 -12.855 -8.794 1.00 93.56 112 GLN A N 1
ATOM 899 C CA . GLN A 1 112 ? -9.878 -13.601 -10.056 1.00 93.56 112 GLN A CA 1
ATOM 900 C C . GLN A 1 112 ? -9.812 -12.674 -11.270 1.00 93.56 112 GLN A C 1
ATOM 902 O O . GLN A 1 112 ? -9.143 -12.988 -12.254 1.00 93.56 112 GLN A O 1
ATOM 907 N N . TRP A 1 113 ? -10.455 -11.506 -11.199 1.00 92.56 113 TRP A N 1
ATOM 908 C CA . TRP A 1 113 ? -10.275 -10.473 -12.215 1.00 92.56 113 TRP A CA 1
ATOM 909 C C . TRP A 1 113 ? -8.803 -10.065 -12.336 1.00 92.56 113 TRP A C 1
ATOM 911 O O . TRP A 1 113 ? -8.253 -10.143 -13.433 1.00 92.56 113 TRP A O 1
ATOM 921 N N . ALA A 1 114 ? -8.154 -9.696 -11.228 1.00 92.19 114 ALA A N 1
ATOM 922 C CA . ALA A 1 114 ? -6.760 -9.257 -11.234 1.00 92.19 114 ALA A CA 1
ATOM 923 C C . ALA A 1 114 ? -5.814 -10.336 -11.794 1.00 92.19 114 ALA A C 1
ATOM 925 O O . ALA A 1 114 ? -4.993 -10.045 -12.661 1.00 92.19 114 ALA A O 1
ATOM 926 N N . ALA A 1 115 ? -5.975 -11.592 -11.366 1.00 90.38 115 ALA A N 1
ATOM 927 C CA . ALA A 1 115 ? -5.141 -12.723 -11.776 1.00 90.38 115 ALA A CA 1
ATOM 928 C C . ALA A 1 115 ? -5.283 -13.102 -13.262 1.00 90.38 115 ALA A C 1
ATOM 930 O O . ALA A 1 115 ? -4.436 -13.811 -13.805 1.00 90.38 115 ALA A O 1
ATOM 931 N N . THR A 1 116 ? -6.346 -12.646 -13.929 1.00 87.00 116 THR A N 1
ATOM 932 C CA . THR A 1 116 ? -6.666 -13.044 -15.307 1.00 87.00 116 THR A CA 1
ATOM 933 C C . THR A 1 116 ? -6.587 -11.907 -16.324 1.00 87.00 116 THR A C 1
ATOM 935 O O . THR A 1 116 ? -6.895 -12.118 -17.502 1.00 87.00 116 THR A O 1
ATOM 938 N N . LEU A 1 117 ? -6.126 -10.718 -15.914 1.00 83.69 117 LEU A N 1
ATOM 939 C CA . LEU A 1 117 ? -5.991 -9.549 -16.790 1.00 83.69 117 LEU A CA 1
ATOM 940 C C . LEU A 1 117 ? -5.065 -9.787 -17.999 1.00 83.69 117 LEU A C 1
ATOM 942 O O . LEU A 1 117 ? -5.317 -9.257 -19.084 1.00 83.69 117 LEU A O 1
ATOM 946 N N . THR A 1 118 ? -4.013 -10.586 -17.813 1.00 69.56 118 THR A N 1
ATOM 947 C CA . THR A 1 118 ? -3.002 -10.925 -18.834 1.00 69.56 118 THR A CA 1
ATOM 948 C C . THR A 1 118 ? -3.260 -12.258 -19.533 1.00 69.56 118 THR A C 1
ATOM 950 O O . THR A 1 118 ? -2.555 -12.601 -20.474 1.00 69.56 118 THR A O 1
ATOM 953 N N . SER A 1 119 ? -4.246 -13.037 -19.083 1.00 62.81 119 SER A N 1
ATOM 954 C CA . SER A 1 119 ? -4.442 -14.422 -19.533 1.00 62.81 119 SER A CA 1
ATOM 955 C C . SER A 1 119 ? -5.849 -14.724 -20.051 1.00 62.81 119 SER A C 1
ATOM 957 O O . SER A 1 119 ? -6.052 -15.780 -20.648 1.00 62.81 119 SER A O 1
ATOM 959 N N . SER A 1 120 ? -6.824 -13.817 -19.896 1.00 53.09 120 SER A N 1
ATOM 960 C CA . SER A 1 120 ? -8.205 -14.059 -20.331 1.00 53.09 120 SER A CA 1
ATOM 961 C C . SER A 1 120 ? -8.841 -12.898 -21.107 1.00 53.09 120 SER A C 1
ATOM 963 O O . SER A 1 120 ? -8.662 -11.716 -20.809 1.00 53.09 120 SER A O 1
ATOM 965 N N . GLY A 1 121 ? -9.630 -13.250 -22.127 1.00 56.00 121 GLY A N 1
ATOM 966 C CA . GLY A 1 121 ? -10.545 -12.352 -22.836 1.00 56.00 121 GLY A CA 1
ATOM 967 C C . GLY A 1 121 ? -9.876 -11.301 -23.725 1.00 56.00 121 GLY A C 1
ATOM 968 O O . GLY A 1 121 ? -9.867 -11.446 -24.943 1.00 56.00 121 GLY A O 1
ATOM 969 N N . ARG A 1 122 ? -9.374 -10.213 -23.129 1.00 54.31 122 ARG A N 1
ATOM 970 C CA . ARG A 1 122 ? -8.881 -9.030 -23.861 1.00 54.31 122 ARG A CA 1
ATOM 971 C C . ARG A 1 122 ? -7.372 -9.051 -24.111 1.00 54.31 122 ARG A C 1
ATOM 973 O O . ARG A 1 122 ? -6.929 -8.282 -24.954 1.00 54.31 122 ARG A O 1
ATOM 980 N N . ASN A 1 123 ? -6.631 -9.906 -23.392 1.00 64.00 123 ASN A N 1
ATOM 981 C CA . ASN A 1 123 ? -5.164 -9.953 -23.366 1.00 64.00 123 ASN A CA 1
ATOM 982 C C . ASN A 1 123 ? -4.577 -8.532 -23.324 1.00 64.00 123 ASN A C 1
ATOM 984 O O . ASN A 1 123 ? -4.046 -8.038 -24.320 1.00 64.00 123 ASN A O 1
ATOM 988 N N . MET A 1 124 ? -4.814 -7.826 -22.210 1.00 68.81 124 MET A N 1
ATOM 989 C CA . MET A 1 124 ? -4.415 -6.422 -22.084 1.00 68.81 124 MET A CA 1
ATOM 990 C C . MET A 1 124 ? -2.901 -6.319 -22.317 1.00 68.81 124 MET A C 1
ATOM 992 O O . MET A 1 124 ? -2.153 -7.000 -21.614 1.00 68.81 124 MET A O 1
ATOM 996 N N . PRO A 1 125 ? -2.443 -5.511 -23.292 1.00 69.25 125 PRO A N 1
ATOM 997 C CA . PRO A 1 125 ? -1.029 -5.408 -23.619 1.00 69.25 125 PRO A CA 1
ATOM 998 C C . PRO A 1 125 ? -0.337 -4.532 -22.576 1.00 69.25 125 PRO A C 1
ATOM 1000 O O . PRO A 1 125 ? -0.038 -3.371 -22.836 1.00 69.25 125 PRO A O 1
ATOM 1003 N N . PHE A 1 126 ? -0.141 -5.068 -21.375 1.00 81.19 126 PHE A N 1
ATOM 1004 C CA . PHE A 1 126 ? 0.659 -4.388 -20.372 1.00 81.19 126 PHE A CA 1
ATOM 1005 C C . PHE A 1 126 ? 2.127 -4.407 -20.788 1.00 81.19 126 PHE A C 1
ATOM 1007 O O . PHE A 1 126 ? 2.645 -5.421 -21.262 1.00 81.19 126 PHE A O 1
ATOM 1014 N N . ALA A 1 127 ? 2.788 -3.270 -20.617 1.00 82.31 127 ALA A N 1
ATOM 1015 C CA . ALA A 1 127 ? 4.206 -3.098 -20.873 1.00 82.31 127 ALA A CA 1
ATOM 1016 C C . ALA A 1 127 ? 5.064 -3.887 -19.873 1.00 82.31 127 ALA A C 1
ATOM 1018 O O . ALA A 1 127 ? 6.177 -4.297 -20.206 1.00 82.31 127 ALA A O 1
ATOM 1019 N N . LEU A 1 128 ? 4.561 -4.094 -18.655 1.00 85.06 128 LEU A N 1
ATOM 1020 C CA . LEU A 1 128 ? 5.267 -4.742 -17.561 1.00 85.06 128 LEU A CA 1
ATOM 1021 C C . LEU A 1 128 ? 4.657 -6.106 -17.219 1.00 85.06 128 LEU A C 1
ATOM 1023 O O . LEU A 1 128 ? 3.432 -6.242 -17.136 1.00 85.06 128 LEU A O 1
ATOM 1027 N N . PRO A 1 129 ? 5.499 -7.120 -16.944 1.00 87.19 129 PRO A N 1
ATOM 1028 C CA . PRO A 1 129 ? 5.045 -8.345 -16.307 1.00 87.19 129 PRO A CA 1
ATOM 1029 C C . PRO A 1 129 ? 4.380 -8.053 -14.960 1.00 87.19 129 PRO A C 1
ATOM 1031 O O . PRO A 1 129 ? 4.808 -7.171 -14.213 1.00 87.19 129 PRO A O 1
ATOM 1034 N N . GLN A 1 130 ? 3.354 -8.837 -14.640 1.00 89.81 130 GLN A N 1
ATOM 1035 C CA . GLN A 1 130 ? 2.569 -8.688 -13.419 1.00 89.81 130 GLN A CA 1
ATOM 1036 C C . GLN A 1 130 ? 2.640 -9.965 -12.591 1.00 89.81 130 GLN A C 1
ATOM 1038 O O . GLN A 1 130 ? 2.496 -11.064 -13.130 1.00 89.81 130 GLN A O 1
ATOM 1043 N N . ARG A 1 131 ? 2.805 -9.820 -11.275 1.00 89.44 131 ARG A N 1
ATOM 1044 C CA . ARG A 1 131 ? 2.540 -10.892 -10.307 1.00 89.44 131 ARG A CA 1
ATOM 1045 C C . ARG A 1 131 ? 1.347 -10.489 -9.461 1.00 89.44 131 ARG A C 1
ATOM 1047 O O . ARG A 1 131 ? 1.345 -9.397 -8.907 1.00 89.44 131 ARG A O 1
ATOM 1054 N N . VAL A 1 132 ? 0.348 -11.361 -9.370 1.00 92.00 132 VAL A N 1
ATOM 1055 C CA . VAL A 1 132 ? -0.841 -11.127 -8.548 1.00 92.00 132 VAL A CA 1
ATOM 1056 C C . VAL A 1 132 ? -0.870 -12.142 -7.419 1.00 92.00 132 VAL A C 1
ATOM 1058 O O . VAL A 1 132 ? -1.090 -13.332 -7.644 1.00 92.00 132 VAL A O 1
ATOM 1061 N N . ASP A 1 133 ? -0.668 -11.652 -6.205 1.00 88.50 133 ASP A N 1
ATOM 1062 C CA . ASP A 1 133 ? -0.682 -12.432 -4.981 1.00 88.50 133 ASP A CA 1
ATOM 1063 C C . ASP A 1 133 ? -2.006 -12.223 -4.245 1.00 88.50 133 ASP A C 1
ATOM 1065 O O . ASP A 1 133 ? -2.556 -11.122 -4.167 1.00 88.50 133 ASP A O 1
ATOM 1069 N N . ARG A 1 134 ? -2.542 -13.307 -3.695 1.00 89.50 134 ARG A N 1
ATOM 1070 C CA . ARG A 1 134 ? -3.774 -13.269 -2.911 1.00 89.50 134 ARG A CA 1
ATOM 1071 C C . ARG A 1 134 ? -3.491 -12.776 -1.494 1.00 89.50 134 ARG A C 1
ATOM 1073 O O . ARG A 1 134 ? -2.530 -13.214 -0.868 1.00 89.50 134 ARG A O 1
ATOM 1080 N N . LEU A 1 135 ? -4.381 -11.942 -0.961 1.00 85.62 135 LEU A N 1
ATOM 1081 C CA . LEU A 1 135 ? -4.388 -11.513 0.439 1.00 85.62 135 LEU A CA 1
ATOM 1082 C C . LEU A 1 135 ? -5.645 -12.040 1.155 1.00 85.62 135 LEU A C 1
ATOM 1084 O O . LEU A 1 135 ? -6.625 -12.372 0.488 1.00 85.62 135 LEU A O 1
ATOM 1088 N N . PRO A 1 136 ? -5.666 -12.094 2.503 1.00 84.56 136 PRO A N 1
ATOM 1089 C CA . PRO A 1 136 ? -6.833 -12.574 3.253 1.00 84.56 136 PRO A CA 1
ATOM 1090 C C . PRO A 1 136 ? -8.140 -11.832 2.939 1.00 84.56 136 PRO A C 1
ATOM 1092 O O . PRO A 1 136 ? -9.205 -12.435 2.949 1.00 84.56 136 PRO A O 1
ATOM 1095 N N . ASN A 1 137 ? -8.053 -10.534 2.651 1.00 88.25 137 ASN A N 1
ATOM 1096 C CA . ASN A 1 137 ? -9.184 -9.656 2.360 1.00 88.25 137 ASN A CA 1
ATOM 1097 C C . ASN A 1 137 ? -9.011 -8.909 1.027 1.00 88.25 137 ASN A C 1
ATOM 1099 O O . ASN A 1 137 ? -9.512 -7.796 0.878 1.00 88.25 137 ASN A O 1
ATOM 1103 N N . GLY A 1 138 ? -8.249 -9.465 0.079 1.00 93.44 138 GLY A N 1
ATOM 1104 C CA . GLY A 1 138 ? -7.955 -8.762 -1.164 1.00 93.44 138 GLY A CA 1
ATOM 1105 C C . GLY A 1 138 ? -6.875 -9.400 -2.028 1.00 93.44 138 GLY A C 1
ATOM 1106 O O . GLY A 1 138 ? -6.701 -10.618 -2.052 1.00 93.44 138 GLY A O 1
ATOM 1107 N N . PHE A 1 139 ? -6.116 -8.562 -2.727 1.00 93.19 139 PHE A N 1
ATOM 1108 C CA . PHE A 1 139 ? -4.971 -8.978 -3.533 1.00 93.19 139 PHE A CA 1
ATOM 1109 C C . PHE A 1 139 ? -3.896 -7.890 -3.592 1.00 93.19 139 PHE A C 1
ATOM 1111 O O . PHE A 1 139 ? -4.171 -6.707 -3.392 1.00 93.19 139 PHE A O 1
ATOM 1118 N N . GLN A 1 140 ? -2.676 -8.302 -3.913 1.00 91.56 140 GLN A N 1
ATOM 1119 C CA . GLN A 1 140 ? -1.573 -7.430 -4.292 1.00 91.56 140 GLN A CA 1
ATOM 1120 C C . GLN A 1 140 ? -1.187 -7.727 -5.737 1.00 91.56 140 GLN A C 1
ATOM 1122 O O . GLN A 1 140 ? -1.069 -8.885 -6.123 1.00 91.56 140 GLN A O 1
ATOM 1127 N N . MET A 1 141 ? -0.976 -6.687 -6.531 1.00 92.62 141 MET A N 1
ATOM 1128 C CA . MET A 1 141 ? -0.432 -6.782 -7.875 1.00 92.62 141 MET A CA 1
ATOM 1129 C C . MET A 1 141 ? 0.888 -6.030 -7.950 1.00 92.62 141 MET A C 1
ATOM 1131 O O . MET A 1 141 ? 0.907 -4.811 -7.819 1.00 92.62 141 MET A O 1
ATOM 1135 N N . SER A 1 142 ? 1.967 -6.756 -8.206 1.00 90.06 142 SER A N 1
ATOM 1136 C CA . SER A 1 142 ? 3.300 -6.207 -8.426 1.00 90.06 142 SER A CA 1
ATOM 1137 C C . SER A 1 142 ? 3.551 -6.001 -9.915 1.00 90.06 142 SER A C 1
ATOM 1139 O O . SER A 1 142 ? 3.419 -6.941 -10.703 1.00 90.06 142 SER A O 1
ATOM 1141 N N . LEU A 1 143 ? 3.949 -4.787 -10.291 1.00 90.62 143 LEU A N 1
ATOM 1142 C CA . LEU A 1 143 ? 4.476 -4.443 -11.608 1.00 90.62 143 LEU A CA 1
ATOM 1143 C C . LEU A 1 143 ? 5.980 -4.694 -11.599 1.00 90.62 143 LEU A C 1
ATOM 1145 O O . LEU A 1 143 ? 6.702 -4.107 -10.797 1.00 90.62 143 LEU A O 1
ATOM 1149 N N . LEU A 1 144 ? 6.458 -5.582 -12.463 1.00 89.81 144 LEU A N 1
ATOM 1150 C CA . LEU A 1 144 ? 7.814 -6.114 -12.374 1.00 89.81 144 LEU A CA 1
ATOM 1151 C C . LEU A 1 144 ? 8.734 -5.538 -13.451 1.00 89.81 144 LEU A C 1
ATOM 1153 O O . LEU A 1 144 ? 8.331 -5.325 -14.594 1.00 89.81 144 LEU A O 1
ATOM 1157 N N . ARG A 1 145 ? 10.011 -5.363 -13.107 1.00 87.69 145 ARG A N 1
ATOM 1158 C CA . ARG A 1 145 ? 11.100 -5.141 -14.067 1.00 87.69 145 ARG A CA 1
ATOM 1159 C C . ARG A 1 145 ? 12.314 -5.986 -13.712 1.00 87.69 145 ARG A C 1
ATOM 1161 O O . ARG A 1 145 ? 12.488 -6.407 -12.571 1.00 87.69 145 ARG A O 1
ATOM 1168 N N . VAL A 1 146 ? 13.159 -6.215 -14.711 1.00 85.50 146 VAL A N 1
ATOM 1169 C CA . VAL A 1 146 ? 14.494 -6.779 -14.501 1.00 85.50 146 VAL A CA 1
ATOM 1170 C C . VAL A 1 146 ? 15.411 -5.668 -13.994 1.00 85.50 146 VAL A C 1
ATOM 1172 O O . VAL A 1 146 ? 15.447 -4.581 -14.571 1.00 85.50 146 VAL A O 1
ATOM 1175 N N . THR A 1 147 ? 16.137 -5.953 -12.924 1.00 79.12 147 THR A N 1
ATOM 1176 C CA . THR A 1 147 ? 17.227 -5.154 -12.367 1.00 79.12 147 THR A CA 1
ATOM 1177 C C . THR A 1 147 ? 18.503 -5.994 -12.323 1.00 79.12 147 THR A C 1
ATOM 1179 O O . THR A 1 147 ? 18.474 -7.203 -12.566 1.00 79.12 147 THR A O 1
ATOM 1182 N N . ASP A 1 148 ? 19.626 -5.369 -11.971 1.00 75.69 148 ASP A N 1
ATOM 1183 C CA . ASP A 1 148 ? 20.931 -6.040 -11.871 1.00 75.69 148 ASP A CA 1
ATOM 1184 C C . ASP A 1 148 ? 20.942 -7.203 -10.855 1.00 75.69 148 ASP A C 1
ATOM 1186 O O . ASP A 1 148 ? 21.782 -8.096 -10.939 1.00 75.69 148 ASP A O 1
ATOM 1190 N N . GLY A 1 149 ? 19.990 -7.218 -9.911 1.00 72.06 149 GLY A N 1
ATOM 1191 C CA . GLY A 1 149 ? 19.826 -8.260 -8.892 1.00 72.06 149 GLY A CA 1
ATOM 1192 C C . GLY A 1 149 ? 18.741 -9.304 -9.185 1.00 72.06 149 GLY A C 1
ATOM 1193 O O . GLY A 1 149 ? 18.559 -10.213 -8.377 1.00 72.06 149 GLY A O 1
ATOM 1194 N N . GLY A 1 150 ? 18.009 -9.193 -10.301 1.00 82.94 150 GLY A N 1
ATOM 1195 C CA . GLY A 1 150 ? 16.925 -10.111 -10.666 1.00 82.94 150 GLY A CA 1
ATOM 1196 C C . GLY A 1 150 ? 15.624 -9.402 -11.039 1.00 82.94 150 GLY A C 1
ATOM 1197 O O . GLY A 1 150 ? 15.628 -8.281 -11.530 1.00 82.94 150 GLY A O 1
ATOM 1198 N N . VAL A 1 151 ? 14.484 -10.070 -10.854 1.00 85.56 151 VAL A N 1
ATOM 1199 C CA . VAL A 1 151 ? 13.167 -9.464 -11.103 1.00 85.56 151 VAL A CA 1
ATOM 1200 C C . VAL A 1 151 ? 12.675 -8.808 -9.817 1.00 85.56 151 VAL A C 1
ATOM 1202 O O . VAL A 1 151 ? 12.492 -9.498 -8.817 1.00 85.56 151 VAL A O 1
ATOM 1205 N N . GLY A 1 152 ? 12.442 -7.498 -9.855 1.00 82.88 152 GLY A N 1
ATOM 1206 C CA . GLY A 1 152 ? 11.955 -6.720 -8.717 1.00 82.88 152 GLY A CA 1
ATOM 1207 C C . GLY A 1 152 ? 10.662 -5.972 -9.034 1.00 82.88 152 GLY A C 1
ATOM 1208 O O . GLY A 1 152 ? 10.391 -5.633 -10.191 1.00 82.88 152 GLY A O 1
ATOM 1209 N N . SER A 1 153 ? 9.860 -5.710 -7.999 1.00 86.19 153 SER A N 1
ATOM 1210 C CA . SER A 1 153 ? 8.666 -4.869 -8.125 1.00 86.19 153 SER A CA 1
ATOM 1211 C C . SER A 1 153 ? 9.071 -3.402 -8.221 1.00 86.19 153 SER A C 1
ATOM 1213 O O . SER A 1 153 ? 9.816 -2.903 -7.376 1.00 86.19 153 SER A O 1
ATOM 1215 N N . VAL A 1 154 ? 8.587 -2.705 -9.245 1.00 85.88 154 VAL A N 1
ATOM 1216 C CA . VAL A 1 154 ? 8.712 -1.245 -9.378 1.00 85.88 154 VAL A CA 1
ATOM 1217 C C . VAL A 1 154 ? 7.499 -0.515 -8.815 1.00 85.88 154 VAL A C 1
ATOM 1219 O O . VAL A 1 154 ? 7.592 0.658 -8.473 1.00 85.88 154 VAL A O 1
ATOM 1222 N N . ALA A 1 155 ? 6.369 -1.198 -8.669 1.00 86.12 155 ALA A N 1
ATOM 1223 C CA . ALA A 1 155 ? 5.213 -0.683 -7.958 1.00 86.12 155 ALA A CA 1
ATOM 1224 C C . ALA A 1 155 ? 4.279 -1.819 -7.568 1.00 86.12 155 ALA A C 1
ATOM 1226 O O . ALA A 1 155 ? 4.122 -2.783 -8.317 1.00 86.12 155 ALA A O 1
ATOM 1227 N N . ASP A 1 156 ? 3.604 -1.654 -6.439 1.00 86.50 156 ASP A N 1
ATOM 1228 C CA . ASP A 1 156 ? 2.575 -2.573 -5.982 1.00 86.50 156 ASP A CA 1
ATOM 1229 C C . ASP A 1 156 ? 1.232 -1.852 -5.901 1.00 86.50 156 ASP A C 1
ATOM 1231 O O . ASP A 1 156 ? 1.115 -0.769 -5.332 1.00 86.50 156 ASP A O 1
ATOM 1235 N N . LEU A 1 157 ? 0.194 -2.470 -6.452 1.00 90.00 157 LEU A N 1
ATOM 1236 C CA . LEU A 1 157 ? -1.193 -2.089 -6.245 1.00 90.00 157 LEU A CA 1
ATOM 1237 C C . LEU A 1 157 ? -1.807 -3.083 -5.265 1.00 90.00 157 LEU A C 1
ATOM 1239 O O . LEU A 1 157 ? -1.927 -4.267 -5.573 1.00 90.00 157 LEU A O 1
ATOM 1243 N N . VAL A 1 158 ? -2.213 -2.617 -4.087 1.00 90.38 158 VAL A N 1
ATOM 1244 C CA . VAL A 1 158 ? -2.866 -3.458 -3.078 1.00 90.38 158 VAL A CA 1
ATOM 1245 C C . VAL A 1 158 ? -4.323 -3.066 -2.979 1.00 90.38 158 VAL A C 1
ATOM 1247 O O . VAL A 1 158 ? -4.660 -1.918 -2.693 1.00 90.38 158 VAL A O 1
ATOM 1250 N N . THR A 1 159 ? -5.187 -4.044 -3.203 1.00 93.25 159 THR A N 1
ATOM 1251 C CA . THR A 1 159 ? -6.630 -3.890 -3.090 1.00 93.25 159 THR A CA 1
ATOM 1252 C C . THR A 1 159 ? -7.119 -4.703 -1.907 1.00 93.25 159 THR A C 1
ATOM 1254 O O . THR A 1 159 ? -6.856 -5.901 -1.865 1.00 93.25 159 THR A O 1
ATOM 1257 N N . THR A 1 160 ? -7.826 -4.086 -0.961 1.00 93.44 160 THR A N 1
ATOM 1258 C CA . THR A 1 160 ? -8.366 -4.761 0.233 1.00 93.44 160 THR A CA 1
ATOM 1259 C C . THR A 1 160 ? -9.778 -4.300 0.560 1.00 93.44 160 THR A C 1
ATOM 1261 O O . THR A 1 160 ? -10.133 -3.148 0.325 1.00 93.44 160 THR A O 1
ATOM 1264 N N . VAL A 1 161 ? -10.585 -5.194 1.126 1.00 94.69 161 VAL A N 1
ATOM 1265 C CA . VAL A 1 161 ? -11.882 -4.874 1.730 1.00 94.69 161 VAL A CA 1
ATOM 1266 C C . VAL A 1 161 ? -11.694 -4.714 3.233 1.00 94.69 161 VAL A C 1
ATOM 1268 O O . VAL A 1 161 ? -11.184 -5.615 3.904 1.00 94.69 161 VAL A O 1
ATOM 1271 N N . GLU A 1 162 ? -12.078 -3.557 3.760 1.00 90.38 162 GLU A N 1
ATOM 1272 C CA . GLU A 1 162 ? -11.931 -3.214 5.175 1.00 90.38 162 GLU A CA 1
ATOM 1273 C C . GLU A 1 162 ? -13.239 -2.654 5.746 1.00 90.38 162 GLU A C 1
ATOM 1275 O O . GLU A 1 162 ? -13.893 -1.842 5.082 1.00 90.38 162 GLU A O 1
ATOM 1280 N N . PRO A 1 163 ? -13.611 -3.032 6.982 1.00 87.56 163 PRO A N 1
ATOM 1281 C CA . PRO A 1 163 ? -14.762 -2.453 7.655 1.00 87.56 163 PRO A CA 1
ATOM 1282 C C . PRO A 1 163 ? -14.455 -1.015 8.086 1.00 87.56 163 PRO A C 1
ATOM 1284 O O . PRO A 1 163 ? -13.454 -0.747 8.751 1.00 87.56 163 PRO A O 1
ATOM 1287 N N . VAL A 1 164 ? -15.346 -0.083 7.750 1.00 86.75 164 VAL A N 1
ATOM 1288 C CA . VAL A 1 164 ? -15.251 1.329 8.139 1.00 86.75 164 VAL A CA 1
ATOM 1289 C C . VAL A 1 164 ? -16.461 1.705 8.989 1.00 86.75 164 VAL A C 1
ATOM 1291 O O . VAL A 1 164 ? -17.615 1.560 8.569 1.00 86.75 164 VAL A O 1
ATOM 1294 N N . ALA A 1 165 ? -16.201 2.217 10.195 1.00 82.88 165 ALA A N 1
ATOM 1295 C CA . ALA A 1 165 ? -17.240 2.611 11.143 1.00 82.88 165 ALA A CA 1
ATOM 1296 C C . ALA A 1 165 ? -18.252 3.581 10.503 1.00 82.88 165 ALA A C 1
ATOM 1298 O O . ALA A 1 165 ? -17.883 4.545 9.833 1.00 82.88 165 ALA A O 1
ATOM 1299 N N . GLY A 1 166 ? -19.546 3.290 10.663 1.00 87.31 166 GLY A N 1
ATOM 1300 C CA . GLY A 1 166 ? -20.643 4.073 10.076 1.00 87.31 166 GLY A CA 1
ATOM 1301 C C . GLY A 1 166 ? -20.809 3.943 8.554 1.00 87.31 166 GLY A C 1
ATOM 1302 O O . GLY A 1 166 ? -21.792 4.439 8.008 1.00 87.31 166 GLY A O 1
ATOM 1303 N N . THR A 1 167 ? -19.896 3.256 7.862 1.00 87.44 167 THR A N 1
ATOM 1304 C CA . THR A 1 167 ? -19.917 3.114 6.399 1.00 87.44 167 THR A CA 1
ATOM 1305 C C . THR 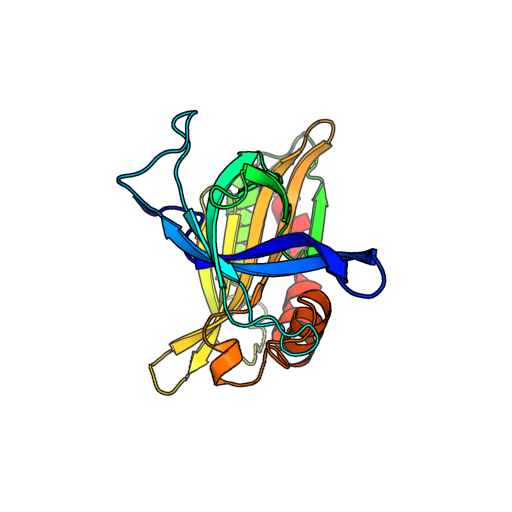A 1 167 ? -20.195 1.679 5.956 1.00 87.44 167 THR A C 1
ATOM 1307 O O . THR A 1 167 ? -20.890 1.505 4.954 1.00 87.44 167 THR A O 1
ATOM 1310 N N . GLY A 1 168 ? -19.741 0.680 6.717 1.00 90.38 168 GLY A N 1
ATOM 1311 C CA . GLY A 1 168 ? -19.739 -0.730 6.316 1.00 90.38 168 GLY A CA 1
ATOM 1312 C C . GLY A 1 168 ? -18.429 -1.099 5.621 1.00 90.38 168 GLY A C 1
ATOM 1313 O O . GLY A 1 168 ? -17.425 -0.408 5.800 1.00 90.38 168 GLY A O 1
ATOM 1314 N N . ASP A 1 169 ? -18.439 -2.166 4.829 1.00 94.75 169 ASP A N 1
ATOM 1315 C CA . ASP A 1 169 ? -17.244 -2.611 4.116 1.00 94.75 169 ASP A CA 1
ATOM 1316 C C . ASP A 1 169 ? -16.899 -1.676 2.949 1.00 94.75 169 ASP A C 1
ATOM 1318 O O . ASP A 1 169 ? -17.753 -1.248 2.163 1.00 94.75 169 ASP A O 1
ATOM 1322 N N . VAL A 1 170 ? -15.617 -1.338 2.842 1.00 94.75 170 VAL A N 1
ATOM 1323 C CA . VAL A 1 170 ? -15.069 -0.440 1.826 1.00 94.75 170 VAL A CA 1
ATOM 1324 C C . VAL A 1 170 ? -13.905 -1.132 1.135 1.00 94.75 170 VAL A C 1
ATOM 1326 O O . VAL A 1 170 ? -12.978 -1.619 1.780 1.00 94.75 170 VAL A O 1
ATOM 1329 N N . LEU A 1 171 ? -13.940 -1.145 -0.194 1.00 95.12 171 LEU A N 1
ATOM 1330 C CA . LEU A 1 171 ? -12.794 -1.491 -1.018 1.00 95.12 171 LEU A CA 1
ATOM 1331 C C . LEU A 1 171 ? -11.816 -0.317 -1.030 1.00 95.12 171 LEU A C 1
ATOM 1333 O O . LEU A 1 171 ? -12.182 0.781 -1.450 1.00 95.12 171 LEU A O 1
ATOM 1337 N N . PHE A 1 172 ? -10.573 -0.562 -0.643 1.00 92.00 172 PHE A N 1
ATOM 1338 C CA . PHE A 1 172 ? -9.453 0.355 -0.791 1.00 92.00 172 PHE A CA 1
ATOM 1339 C C . PHE A 1 172 ? -8.546 -0.128 -1.909 1.00 92.00 172 PHE A C 1
ATOM 1341 O O . PHE A 1 172 ? -8.197 -1.304 -1.953 1.00 92.00 172 PHE A O 1
ATOM 1348 N N . VAL A 1 173 ? -8.130 0.789 -2.776 1.00 91.69 173 VAL A N 1
ATOM 1349 C CA . VAL A 1 173 ? -7.117 0.551 -3.804 1.00 91.69 173 VAL A CA 1
ATOM 1350 C C . VAL A 1 173 ? -5.953 1.472 -3.499 1.00 91.69 173 VAL A C 1
ATOM 1352 O O . VAL A 1 173 ? -6.061 2.695 -3.607 1.00 91.69 173 VAL A O 1
ATOM 1355 N N . ARG A 1 174 ? -4.853 0.878 -3.060 1.00 87.31 174 ARG A N 1
ATOM 1356 C CA . ARG A 1 174 ? -3.652 1.565 -2.594 1.00 87.31 174 ARG A CA 1
ATOM 1357 C C . ARG A 1 174 ? -2.493 1.273 -3.522 1.00 87.31 174 ARG A C 1
ATOM 1359 O O . ARG A 1 174 ? -2.457 0.217 -4.151 1.00 87.31 174 ARG A O 1
ATOM 1366 N N . PHE A 1 175 ? -1.560 2.207 -3.597 1.00 84.75 175 PHE A N 1
ATOM 1367 C CA . PHE A 1 175 ? -0.416 2.100 -4.484 1.00 84.75 175 PHE A CA 1
ATOM 1368 C C . PHE A 1 175 ? 0.869 2.415 -3.749 1.00 84.75 175 PHE A C 1
ATOM 1370 O O . PHE A 1 175 ? 0.941 3.348 -2.951 1.00 84.75 175 PHE A O 1
ATOM 1377 N N . PHE A 1 176 ? 1.874 1.602 -4.022 1.00 78.25 176 PHE A N 1
ATOM 1378 C CA . PHE A 1 176 ? 3.131 1.593 -3.311 1.00 78.25 176 PHE A CA 1
ATOM 1379 C C . PHE A 1 176 ? 4.252 1.620 -4.332 1.00 78.25 176 PHE A C 1
ATOM 1381 O O . PHE A 1 176 ? 4.217 0.917 -5.341 1.00 78.25 176 PHE A O 1
ATOM 1388 N N . GLU A 1 177 ? 5.271 2.415 -4.043 1.00 77.38 177 GLU A N 1
ATOM 1389 C CA . GLU A 1 177 ? 6.530 2.331 -4.762 1.00 77.38 177 GLU A CA 1
ATOM 1390 C C . GLU A 1 177 ? 7.242 1.022 -4.411 1.00 77.38 177 GLU A C 1
ATOM 1392 O O . GLU A 1 177 ? 7.507 0.745 -3.236 1.00 77.38 177 GLU A O 1
ATOM 1397 N N . GLY A 1 178 ? 7.554 0.231 -5.437 1.00 75.56 178 GLY A N 1
ATOM 1398 C CA . GLY A 1 178 ? 8.258 -1.034 -5.278 1.00 75.56 178 GLY A CA 1
ATOM 1399 C C . GLY A 1 178 ? 9.757 -0.824 -5.050 1.00 75.56 178 GLY A C 1
ATOM 1400 O O . GLY A 1 178 ? 10.333 0.199 -5.423 1.00 75.56 178 GLY A O 1
ATOM 1401 N N . GLU A 1 179 ? 10.423 -1.806 -4.447 1.00 72.94 179 GLU A N 1
ATOM 1402 C CA . GLU A 1 179 ? 11.851 -1.734 -4.097 1.00 72.94 179 GLU A CA 1
ATOM 1403 C C . GLU A 1 179 ? 12.783 -1.460 -5.294 1.00 72.94 179 GLU A C 1
ATOM 1405 O O . GLU A 1 179 ? 13.817 -0.803 -5.148 1.00 72.94 179 GLU A O 1
ATOM 1410 N N . ALA A 1 180 ? 12.400 -1.913 -6.492 1.00 79.44 180 ALA A N 1
ATOM 1411 C CA . ALA A 1 180 ? 13.175 -1.742 -7.716 1.00 79.44 180 ALA A CA 1
ATOM 1412 C C . ALA A 1 180 ? 12.987 -0.362 -8.361 1.00 79.44 180 ALA A C 1
ATOM 1414 O O . ALA A 1 180 ? 13.798 0.030 -9.203 1.00 79.44 180 ALA A O 1
ATOM 1415 N N . ALA A 1 181 ? 11.955 0.399 -7.975 1.00 77.31 181 ALA A N 1
ATOM 1416 C CA . ALA A 1 181 ? 11.649 1.698 -8.576 1.00 77.31 181 ALA A CA 1
ATOM 1417 C C . ALA A 1 181 ? 12.832 2.663 -8.475 1.00 77.31 181 ALA A C 1
ATOM 1419 O O . ALA A 1 181 ? 13.184 3.335 -9.445 1.00 77.31 181 ALA A O 1
ATOM 1420 N N . ALA A 1 182 ? 13.484 2.680 -7.311 1.00 69.75 182 ALA A N 1
ATOM 1421 C CA . ALA A 1 182 ? 14.603 3.566 -7.048 1.00 69.75 182 ALA A CA 1
ATOM 1422 C C . ALA A 1 182 ? 15.869 3.175 -7.825 1.00 69.75 182 ALA A C 1
ATOM 1424 O O . ALA A 1 182 ? 16.614 4.057 -8.238 1.00 69.75 182 ALA A O 1
ATOM 1425 N N . GLN A 1 183 ? 16.114 1.878 -8.045 1.00 70.75 183 GLN A N 1
ATOM 1426 C CA . GLN A 1 183 ? 17.247 1.412 -8.862 1.00 70.75 183 GLN A CA 1
ATOM 1427 C C . GLN A 1 183 ? 17.083 1.819 -10.331 1.00 70.75 183 GLN A C 1
ATOM 1429 O O . GLN A 1 183 ? 18.063 2.061 -11.026 1.00 70.75 183 GLN A O 1
ATOM 1434 N N . LEU A 1 184 ? 15.835 1.918 -10.787 1.00 75.44 184 LEU A N 1
ATOM 1435 C CA . LEU A 1 184 ? 15.480 2.213 -12.172 1.00 75.44 184 LEU A CA 1
ATOM 1436 C C . LEU A 1 184 ? 15.138 3.690 -12.414 1.00 75.44 184 LEU A C 1
ATOM 1438 O O . LEU A 1 184 ? 14.742 4.045 -13.521 1.00 75.44 184 LEU A O 1
ATOM 1442 N N . GLY A 1 185 ? 15.263 4.543 -11.392 1.00 74.69 185 GLY A N 1
ATOM 1443 C CA . GLY A 1 185 ? 14.960 5.973 -11.489 1.00 74.69 185 GLY A CA 1
ATOM 1444 C C . GLY A 1 185 ? 13.481 6.297 -11.744 1.00 74.69 185 GLY A C 1
ATOM 1445 O O . GLY A 1 185 ? 13.184 7.370 -12.257 1.00 74.69 185 GLY A O 1
ATOM 1446 N N . LEU A 1 186 ? 12.556 5.387 -11.413 1.00 74.62 186 LEU A N 1
ATOM 1447 C CA . LEU A 1 186 ? 11.120 5.533 -11.700 1.00 74.62 186 LEU A CA 1
ATOM 1448 C C . LEU A 1 186 ? 10.342 6.279 -10.602 1.00 74.62 186 LEU A C 1
ATOM 1450 O O . LEU A 1 186 ? 9.314 6.874 -10.890 1.00 74.62 186 LEU A O 1
ATOM 1454 N N . GLY A 1 187 ? 10.818 6.268 -9.353 1.00 64.25 187 GLY A N 1
ATOM 1455 C CA . GLY A 1 187 ? 10.121 6.859 -8.196 1.00 64.25 187 GLY A CA 1
ATOM 1456 C C . GLY A 1 187 ? 10.298 8.372 -8.015 1.00 64.25 187 GLY A C 1
ATOM 1457 O O . GLY A 1 187 ? 9.917 8.911 -6.978 1.00 64.25 187 GLY A O 1
ATOM 1458 N N . GLY A 1 188 ? 10.915 9.054 -8.985 1.00 65.75 188 GLY A N 1
ATOM 1459 C CA . GLY A 1 188 ? 11.368 10.436 -8.832 1.00 65.75 188 GLY A CA 1
ATOM 1460 C C . GLY A 1 188 ? 12.524 10.590 -7.830 1.00 65.75 188 GLY A C 1
ATOM 1461 O O . GLY A 1 188 ? 13.069 9.597 -7.336 1.00 65.75 188 GLY A O 1
ATOM 1462 N N . PRO A 1 189 ? 12.946 11.835 -7.546 1.00 58.66 189 PRO A N 1
ATOM 1463 C CA . PRO A 1 189 ? 13.946 12.113 -6.520 1.00 58.66 189 PRO A CA 1
ATOM 1464 C C . PRO A 1 189 ? 13.482 11.560 -5.168 1.00 58.66 189 PRO A C 1
ATOM 1466 O O . PRO A 1 189 ? 12.328 11.758 -4.783 1.00 58.66 189 PRO A O 1
ATOM 1469 N N . ARG A 1 190 ? 14.356 10.841 -4.447 1.00 54.44 190 ARG A N 1
ATOM 1470 C CA . ARG A 1 190 ? 13.977 10.208 -3.167 1.00 54.44 190 ARG A CA 1
ATOM 1471 C C . ARG A 1 190 ? 13.521 11.226 -2.116 1.00 54.44 190 ARG A C 1
ATOM 1473 O O . ARG A 1 190 ? 12.740 10.870 -1.242 1.00 54.44 190 ARG A O 1
ATOM 1480 N N . ASP A 1 191 ? 13.980 12.460 -2.266 1.00 53.78 191 ASP A N 1
ATOM 1481 C CA . ASP A 1 191 ? 13.714 13.630 -1.441 1.00 53.78 191 ASP A CA 1
ATOM 1482 C C . ASP A 1 191 ? 12.443 14.395 -1.802 1.00 53.78 191 ASP A C 1
ATOM 1484 O O . ASP A 1 191 ? 12.050 15.302 -1.074 1.00 53.78 191 ASP A O 1
ATOM 1488 N N . ALA A 1 192 ? 11.766 14.028 -2.890 1.00 55.62 192 ALA A N 1
ATOM 1489 C CA . ALA A 1 192 ? 10.486 14.626 -3.223 1.00 55.62 192 ALA A CA 1
ATOM 1490 C C . ALA A 1 192 ? 9.373 14.115 -2.279 1.00 55.62 192 ALA A C 1
ATOM 1492 O O . ALA A 1 192 ? 9.398 12.957 -1.850 1.00 55.62 192 ALA A O 1
ATOM 1493 N N . PRO A 1 193 ? 8.334 14.931 -2.000 1.00 57.72 193 PRO A N 1
ATOM 1494 C CA . PRO A 1 193 ? 7.171 14.490 -1.234 1.00 57.72 193 PRO A CA 1
ATOM 1495 C C . PRO A 1 193 ? 6.561 13.207 -1.811 1.00 57.72 193 PRO A C 1
ATOM 1497 O O . PRO A 1 193 ? 6.458 13.075 -3.031 1.00 57.72 193 PRO A O 1
ATOM 1500 N N . ALA A 1 194 ? 6.085 12.299 -0.956 1.00 58.12 194 ALA A N 1
ATOM 1501 C CA . ALA A 1 194 ? 5.553 10.998 -1.376 1.00 58.12 194 ALA A CA 1
ATOM 1502 C C . ALA A 1 194 ? 4.431 11.103 -2.429 1.00 58.12 194 ALA A C 1
ATOM 1504 O O . ALA A 1 194 ? 4.400 10.312 -3.365 1.00 58.12 194 ALA A O 1
ATOM 1505 N N . GLN A 1 195 ? 3.584 12.137 -2.360 1.00 63.50 195 GLN A N 1
ATOM 1506 C CA . GLN A 1 195 ? 2.596 12.443 -3.402 1.00 63.50 195 GLN A CA 1
ATOM 1507 C C . GLN A 1 195 ? 3.243 12.735 -4.769 1.00 63.50 195 GLN A C 1
ATOM 1509 O O . GLN A 1 195 ? 2.816 12.197 -5.782 1.00 63.50 195 GLN A O 1
ATOM 1514 N N . ARG A 1 196 ? 4.313 13.537 -4.802 1.00 66.88 196 ARG A N 1
ATOM 1515 C CA . ARG A 1 196 ? 5.041 13.882 -6.032 1.00 66.88 196 ARG A CA 1
ATOM 1516 C C . ARG A 1 196 ? 5.836 12.694 -6.574 1.00 66.88 196 ARG A C 1
ATOM 1518 O O . ARG A 1 196 ? 5.934 12.520 -7.786 1.00 66.88 196 ARG A O 1
ATOM 1525 N N . ARG A 1 197 ? 6.394 11.864 -5.688 1.00 66.81 197 ARG A N 1
ATOM 1526 C CA . ARG A 1 197 ? 7.049 10.597 -6.053 1.00 66.81 197 ARG A CA 1
ATOM 1527 C C . ARG A 1 197 ? 6.053 9.602 -6.631 1.00 66.81 197 ARG A C 1
ATOM 1529 O O . ARG A 1 197 ? 6.331 8.998 -7.658 1.00 66.81 197 ARG A O 1
ATOM 1536 N N . LEU A 1 198 ? 4.869 9.501 -6.029 1.00 71.25 198 LEU A N 1
ATOM 1537 C CA . LEU A 1 198 ? 3.752 8.722 -6.549 1.00 71.25 198 LEU A CA 1
ATOM 1538 C C . LEU A 1 198 ? 3.322 9.219 -7.930 1.00 71.25 198 LEU A C 1
ATOM 1540 O O . LEU A 1 198 ? 3.189 8.406 -8.832 1.00 71.25 198 LEU A O 1
ATOM 1544 N N . GLU A 1 199 ? 3.123 10.525 -8.108 1.00 76.00 199 GLU A N 1
ATOM 1545 C CA . GLU A 1 199 ? 2.787 11.120 -9.409 1.00 76.00 199 GLU A CA 1
ATOM 1546 C C . GLU A 1 199 ? 3.861 10.797 -10.453 1.00 76.00 199 GLU A C 1
ATOM 1548 O O . GLU A 1 199 ? 3.544 10.272 -11.515 1.00 76.00 199 GLU A O 1
ATOM 1553 N N . THR A 1 200 ? 5.138 10.983 -10.106 1.00 78.06 200 THR A N 1
ATOM 1554 C CA . THR A 1 200 ? 6.270 10.645 -10.986 1.00 78.06 200 THR A CA 1
ATOM 1555 C C . THR A 1 200 ? 6.283 9.157 -11.349 1.00 78.06 200 THR A C 1
ATOM 1557 O O . THR A 1 200 ? 6.510 8.790 -12.501 1.00 78.06 200 THR A O 1
ATOM 1560 N N . LEU A 1 201 ? 6.007 8.291 -10.373 1.00 80.00 201 LEU A N 1
ATOM 1561 C CA . LEU A 1 201 ? 5.947 6.850 -10.572 1.00 80.00 201 LEU A CA 1
ATOM 1562 C C . LEU A 1 201 ? 4.752 6.449 -11.445 1.00 80.00 201 LEU A C 1
ATOM 1564 O O . LEU A 1 201 ? 4.900 5.602 -12.320 1.00 80.00 201 LEU A O 1
ATOM 1568 N N . LEU A 1 202 ? 3.585 7.061 -11.246 1.00 83.12 202 LEU A N 1
ATOM 1569 C CA . LEU A 1 202 ? 2.396 6.843 -12.071 1.00 83.12 202 LEU A CA 1
ATOM 1570 C C . LEU A 1 202 ? 2.632 7.293 -13.519 1.00 83.12 202 LEU A C 1
ATOM 1572 O O . LEU A 1 202 ? 2.275 6.558 -14.438 1.00 83.12 202 LEU A O 1
ATOM 1576 N N . ASP A 1 203 ? 3.294 8.433 -13.723 1.00 83.00 203 ASP A N 1
ATOM 1577 C CA . ASP A 1 203 ? 3.682 8.929 -15.050 1.00 83.00 203 ASP A CA 1
ATOM 1578 C C . ASP A 1 203 ? 4.671 7.979 -15.748 1.00 83.00 203 ASP A C 1
ATOM 1580 O O . ASP A 1 203 ? 4.622 7.792 -16.966 1.00 83.00 203 ASP A O 1
ATOM 1584 N N . GLY A 1 204 ? 5.553 7.334 -14.976 1.00 83.12 204 GLY A N 1
ATOM 1585 C CA . GLY A 1 204 ? 6.523 6.351 -15.464 1.00 83.12 204 GLY A CA 1
ATOM 1586 C C . GLY A 1 204 ? 5.957 4.948 -15.727 1.00 83.12 204 GLY A C 1
ATOM 1587 O O . GLY A 1 204 ? 6.662 4.101 -16.288 1.00 83.12 204 GLY A O 1
ATOM 1588 N N . LEU A 1 205 ? 4.709 4.674 -15.330 1.00 87.25 205 LEU A N 1
ATOM 1589 C CA . LEU A 1 205 ? 4.088 3.348 -15.390 1.00 87.25 205 LEU A CA 1
ATOM 1590 C C . LEU A 1 205 ? 2.794 3.377 -16.225 1.00 87.25 205 LEU A C 1
ATOM 1592 O O . LEU A 1 205 ? 1.695 3.452 -15.668 1.00 87.25 205 LEU A O 1
ATOM 1596 N N . PRO A 1 206 ? 2.889 3.234 -17.564 1.00 83.38 206 PRO A N 1
ATOM 1597 C CA . PRO A 1 206 ? 1.738 3.362 -18.469 1.00 83.38 206 PRO A CA 1
ATOM 1598 C C . PRO A 1 206 ? 0.635 2.319 -18.225 1.00 83.38 206 PRO A C 1
ATOM 1600 O O . PRO A 1 206 ? -0.523 2.536 -18.584 1.00 83.38 206 PRO A O 1
ATOM 1603 N N . ASP A 1 207 ? 0.975 1.208 -17.569 1.00 86.31 207 ASP A N 1
ATOM 1604 C CA . ASP A 1 207 ? 0.039 0.135 -17.243 1.00 86.31 207 ASP A CA 1
ATOM 1605 C C . ASP A 1 207 ? -0.942 0.510 -16.131 1.00 86.31 207 ASP A C 1
ATOM 1607 O O . ASP A 1 207 ? -2.057 -0.014 -16.103 1.00 86.31 207 ASP A O 1
ATOM 1611 N N . VAL A 1 208 ? -0.566 1.420 -15.222 1.00 86.75 208 VAL A N 1
ATOM 1612 C CA . VAL A 1 208 ? -1.410 1.773 -14.071 1.00 86.75 208 VAL A CA 1
ATOM 1613 C C . VAL A 1 208 ? -2.675 2.507 -14.519 1.00 86.75 208 VAL A C 1
ATOM 1615 O O . VAL A 1 208 ? -3.764 2.040 -14.172 1.00 86.75 208 VAL A O 1
ATOM 1618 N N . PRO A 1 209 ? -2.611 3.575 -15.343 1.00 85.94 209 PRO A N 1
ATOM 1619 C CA . PRO A 1 209 ? -3.817 4.192 -15.890 1.00 85.94 209 PRO A CA 1
ATOM 1620 C C . PRO A 1 209 ? -4.703 3.191 -16.638 1.00 85.94 209 PRO A C 1
ATOM 1622 O O . PRO A 1 209 ? -5.918 3.155 -16.425 1.00 85.94 209 PRO A O 1
ATOM 1625 N N . GLN A 1 210 ? -4.105 2.332 -17.471 1.00 86.12 210 GLN A N 1
ATOM 1626 C CA . GLN A 1 210 ? -4.842 1.328 -18.237 1.00 86.12 210 GLN A CA 1
ATOM 1627 C C . GLN A 1 210 ? -5.566 0.335 -17.321 1.00 86.12 210 GLN A C 1
ATOM 1629 O O . GLN A 1 210 ? -6.753 0.064 -17.525 1.00 86.12 210 GLN A O 1
ATOM 1634 N N . LEU A 1 211 ? -4.896 -0.165 -16.284 1.00 88.25 211 LEU A N 1
ATOM 1635 C CA . LEU A 1 211 ? -5.493 -1.035 -15.276 1.00 88.25 211 LEU A CA 1
ATOM 1636 C C . LEU A 1 211 ? -6.670 -0.342 -14.586 1.00 88.25 211 LEU A C 1
ATOM 1638 O O . LEU A 1 211 ? -7.774 -0.898 -14.539 1.00 88.25 211 LEU A O 1
ATOM 1642 N N . MET A 1 212 ? -6.467 0.895 -14.128 1.00 89.12 212 MET A N 1
ATOM 1643 C CA . MET A 1 212 ? -7.484 1.665 -13.412 1.00 89.12 212 MET A CA 1
ATOM 1644 C C . MET A 1 212 ? -8.729 1.930 -14.266 1.00 89.12 212 MET A C 1
ATOM 1646 O O . MET A 1 212 ? -9.832 1.954 -13.726 1.00 89.12 212 MET A O 1
ATOM 1650 N N . THR A 1 213 ? -8.611 2.022 -15.598 1.00 88.75 213 THR A N 1
ATOM 1651 C CA . THR A 1 213 ? -9.791 2.159 -16.479 1.00 88.75 213 THR A CA 1
ATOM 1652 C C . THR A 1 213 ? -10.716 0.937 -16.469 1.00 88.75 213 THR A C 1
ATOM 1654 O O . THR A 1 213 ? -11.913 1.058 -16.731 1.00 88.75 213 THR A O 1
ATOM 1657 N N . THR A 1 214 ? -10.191 -0.249 -16.152 1.00 88.50 214 THR A N 1
ATOM 1658 C CA . THR A 1 214 ? -10.962 -1.506 -16.180 1.00 88.50 214 THR A CA 1
ATOM 1659 C C . THR A 1 214 ? -11.529 -1.903 -14.825 1.00 88.50 214 THR A C 1
ATOM 1661 O O . THR A 1 214 ? -12.526 -2.628 -14.752 1.00 88.50 214 THR A O 1
ATOM 1664 N N . MET A 1 215 ? -10.952 -1.368 -13.753 1.00 91.12 215 MET A N 1
ATOM 1665 C CA . MET A 1 215 ? -11.331 -1.672 -12.381 1.00 91.12 215 MET A CA 1
ATOM 1666 C C . MET A 1 215 ? -12.807 -1.366 -12.054 1.00 91.12 215 MET A C 1
ATOM 1668 O O . MET A 1 215 ? -13.444 -2.213 -11.431 1.00 91.12 215 MET A O 1
ATOM 1672 N N . PRO A 1 216 ? -13.434 -0.260 -12.513 1.00 93.00 216 PRO A N 1
ATOM 1673 C CA . PRO A 1 216 ? -14.852 -0.015 -12.238 1.00 93.00 216 PRO A CA 1
ATOM 1674 C C . PRO A 1 216 ? -15.783 -1.113 -12.770 1.00 93.00 216 PRO A C 1
ATOM 1676 O O . PRO A 1 216 ? -16.764 -1.468 -12.117 1.00 93.00 216 PRO A O 1
ATOM 1679 N N . ALA A 1 217 ? -15.490 -1.662 -13.953 1.00 92.38 217 ALA A N 1
ATOM 1680 C CA . ALA A 1 217 ? -16.273 -2.756 -14.523 1.00 92.38 217 ALA A CA 1
ATOM 1681 C C . ALA A 1 217 ? -16.064 -4.058 -13.737 1.00 92.38 217 ALA A C 1
ATOM 1683 O O . ALA A 1 217 ? -17.028 -4.785 -13.492 1.00 92.38 217 ALA A O 1
ATOM 1684 N N . ALA A 1 218 ? -14.830 -4.312 -13.296 1.00 93.50 218 ALA A N 1
ATOM 1685 C CA . ALA A 1 218 ? -14.501 -5.442 -12.438 1.00 93.50 218 ALA A CA 1
ATOM 1686 C C . ALA A 1 218 ? -15.242 -5.375 -11.101 1.00 93.50 218 ALA A C 1
ATOM 1688 O O . ALA A 1 218 ? -15.939 -6.320 -10.755 1.00 93.50 218 ALA A O 1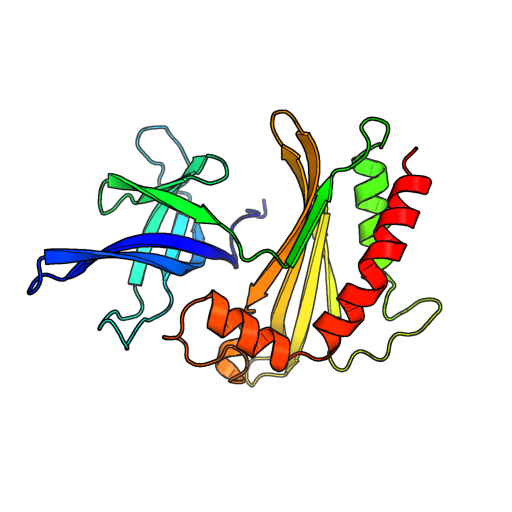
ATOM 1689 N N . ILE A 1 219 ? -15.196 -4.227 -10.416 1.00 95.19 219 ILE A N 1
ATOM 1690 C CA . ILE A 1 219 ? -15.906 -3.996 -9.150 1.00 95.19 219 ILE A CA 1
ATOM 1691 C C . ILE A 1 219 ? -17.402 -4.260 -9.320 1.00 95.19 219 ILE A C 1
ATOM 1693 O O . ILE A 1 219 ? -17.982 -5.016 -8.546 1.00 95.19 219 ILE A O 1
ATOM 1697 N N . LYS A 1 220 ? -18.035 -3.696 -10.359 1.00 95.38 220 LYS A N 1
ATOM 1698 C CA . LYS A 1 220 ? -19.464 -3.927 -10.632 1.00 95.38 220 LYS A CA 1
ATOM 1699 C C . LYS A 1 220 ? -19.775 -5.407 -10.839 1.00 95.38 220 LYS A C 1
ATOM 1701 O O . LYS A 1 220 ? -20.776 -5.896 -10.324 1.00 95.38 220 LYS A O 1
ATOM 1706 N N . ARG A 1 221 ? -18.926 -6.126 -11.577 1.00 95.25 221 ARG A N 1
A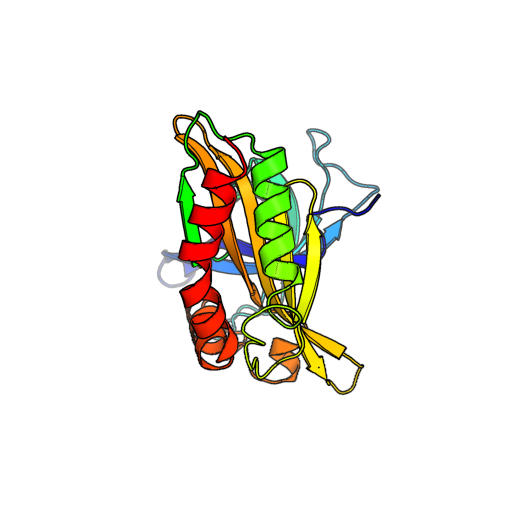TOM 1707 C CA . ARG A 1 221 ? -19.095 -7.564 -11.806 1.00 95.25 221 ARG A CA 1
ATOM 1708 C C . ARG A 1 221 ? -18.926 -8.367 -10.522 1.00 95.25 221 ARG A C 1
ATOM 1710 O O . ARG A 1 221 ? -19.752 -9.236 -10.268 1.00 95.25 221 ARG A O 1
ATOM 1717 N N . SER A 1 222 ? -17.929 -8.044 -9.705 1.00 96.69 222 SER A N 1
ATOM 1718 C CA . SER A 1 222 ? -17.723 -8.676 -8.404 1.00 96.69 222 SER A CA 1
ATOM 1719 C C . SER A 1 222 ? -18.909 -8.437 -7.473 1.00 96.69 222 SER A C 1
ATOM 1721 O O . SER A 1 222 ? -19.379 -9.390 -6.867 1.00 96.69 222 SER A O 1
ATOM 1723 N N . VAL A 1 223 ? -19.475 -7.223 -7.429 1.00 96.75 223 VAL A N 1
ATOM 1724 C CA . VAL A 1 223 ? -20.711 -6.948 -6.670 1.00 96.75 223 VAL A CA 1
ATOM 1725 C C . VAL A 1 223 ? -21.859 -7.844 -7.138 1.00 96.75 223 VAL A C 1
ATOM 1727 O O . VAL A 1 223 ? -22.532 -8.438 -6.308 1.00 96.75 223 VAL A O 1
ATOM 1730 N N . MET A 1 224 ? -22.079 -7.982 -8.451 1.00 96.50 224 MET A N 1
ATOM 1731 C CA . MET A 1 224 ? -23.159 -8.836 -8.973 1.00 96.50 224 MET A CA 1
ATOM 1732 C C . MET A 1 224 ? -22.984 -10.317 -8.620 1.00 96.50 224 MET A C 1
ATOM 1734 O O . MET A 1 224 ? -23.978 -11.002 -8.426 1.00 96.50 224 MET A O 1
ATOM 1738 N N . LEU A 1 225 ? -21.744 -10.809 -8.565 1.00 96.12 225 LEU A N 1
ATOM 1739 C CA . LEU A 1 225 ? -21.435 -12.204 -8.228 1.00 96.12 225 LEU A CA 1
ATOM 1740 C C . LEU A 1 225 ? -21.521 -12.506 -6.727 1.00 96.12 225 LEU A C 1
ATOM 1742 O O . LEU A 1 225 ? -21.477 -13.672 -6.354 1.00 96.12 225 LEU A O 1
ATOM 1746 N N . SER A 1 226 ? -21.600 -11.472 -5.893 1.00 95.81 226 SER A N 1
ATOM 1747 C CA . SER A 1 226 ? -21.474 -11.574 -4.433 1.00 95.81 226 SER A CA 1
ATOM 1748 C C . SER A 1 226 ? -22.761 -11.198 -3.703 1.00 95.81 226 SER A C 1
ATOM 1750 O O . SER A 1 226 ? -22.717 -10.863 -2.524 1.00 95.81 226 SER A O 1
ATOM 1752 N N . ARG A 1 227 ? -23.879 -11.188 -4.427 1.00 91.94 227 ARG A N 1
ATOM 1753 C CA . ARG A 1 227 ? -25.234 -10.981 -3.914 1.00 91.94 227 ARG A CA 1
ATOM 1754 C C . ARG A 1 227 ? -26.010 -12.288 -3.896 1.00 91.94 227 ARG A C 1
ATOM 1756 O O . ARG A 1 227 ? -25.697 -13.153 -4.745 1.00 91.94 227 ARG A O 1
#

Radius of gyration: 18.81 Å; chains: 1; bounding box: 47×48×51 Å

Organism: NCBI:txid554055

InterPro domains:
  IPR055572 Domain of unknown function DUF7148 [PF23650] (91-187)

Sequence (227 aa):
MHDPLLGRRIEVLWRIVDDDTQQSVTKWWGALIINRNFTQTDSFGRPVYILKYDAWPEMGFGEDMSQVSFVSQNVLLDLGTGQELDWRVPQLATAKLPADVDSATFTEAIYQWAATLTSSGRNMPFALPQRVDRLPNGFQMSLLRVTDGGVGSVADLVTTVEPVAGTGDVLFVRFFEGEAAAQLGLGGPRDAPAQRRLETLLDGLPDVPQLMTTMPAAIKRSVMLSR

pLDDT: mean 83.72, std 10.85, range [46.56, 97.69]

Secondary structure (DSSP, 8-state):
---TTTT-EEEEEEEEE-TTT--EEEEEEEEEEEEEEEEEE-TTSPEEEEEEEPPBGGGTB--EEEEEEEEETTEEEETTT--EEEEE--EEEEEEPPTT--HHHHHHHHHHHHHHTTTSTT----SS-EEEEEETTEEEEEEEEEETTEEEEEEEEEEEEEEETTTEEEEEEEEEE-TTTTTTT-S--TTS-HHHHHHHHHHT-THHHHHHHHHHHHHHHHHHHT-

Foldseek 3Di:
DDDPQAQDKKWWWDFDQDPPPRDTDIATWIWHQHAWDPPDDPPVRFTKTKIWTFAAVVVPGGTDIFIWGDPDPQWIQTPVVRDIIGMGFAFDDKDQADPQFDQQLLQVLLLVCVVCCCPDDPNPPFPFDWDWARDPFHIKIFGWDQDPVGIWGQKIWTWGWDQDPPRGTMITTGMDGTPCVVVVCQQPDSNDGNVVSVVSNPVSGVVVVVVVVCVVVSSVVSSVRRD